Protein AF-A0A382AD44-F1 (afdb_monomer)

Nearest PDB structures (foldseek):
  6j2l-assembly1_B  TM=6.676E-01  e=7.198E-01  Shigella flexneri

Structure (mmCIF, N/CA/C/O backbone):
data_AF-A0A382AD44-F1
#
_entry.id   AF-A0A382AD44-F1
#
loop_
_atom_site.group_PDB
_atom_site.id
_atom_site.type_symbol
_atom_site.label_atom_id
_atom_site.label_alt_id
_atom_site.label_comp_id
_atom_site.label_asym_id
_atom_site.label_entity_id
_atom_site.label_seq_id
_atom_site.pdbx_PDB_ins_code
_atom_site.Cartn_x
_atom_site.Cartn_y
_atom_site.Cartn_z
_atom_site.occupancy
_atom_site.B_iso_or_equiv
_atom_site.auth_seq_id
_atom_site.auth_comp_id
_atom_site.auth_asym_id
_atom_site.auth_atom_id
_atom_site.pdbx_PDB_model_num
ATOM 1 N N . MET A 1 1 ? -22.864 -0.680 -9.511 1.00 52.50 1 MET A N 1
ATOM 2 C CA . MET A 1 1 ? -21.592 -0.328 -8.849 1.00 52.50 1 MET A CA 1
ATOM 3 C C . MET A 1 1 ? -21.219 -1.491 -7.949 1.00 52.50 1 MET A C 1
ATOM 5 O O . MET A 1 1 ? -22.139 -2.078 -7.384 1.00 52.50 1 MET A O 1
ATOM 9 N N . SER A 1 2 ? -19.952 -1.907 -7.928 1.00 65.62 2 SER A N 1
ATOM 10 C CA . SER A 1 2 ? -19.525 -3.092 -7.175 1.00 65.62 2 SER A CA 1
ATOM 11 C C . SER A 1 2 ? -19.451 -2.785 -5.681 1.00 65.62 2 SER A C 1
ATOM 13 O O . SER A 1 2 ? -19.015 -1.705 -5.295 1.00 65.62 2 SER A O 1
ATOM 15 N N . ALA A 1 3 ? -19.853 -3.742 -4.845 1.00 82.88 3 ALA A N 1
ATOM 16 C CA . ALA A 1 3 ? -19.522 -3.743 -3.417 1.00 82.88 3 ALA A CA 1
ATOM 17 C C . ALA A 1 3 ? -18.137 -4.366 -3.154 1.00 82.88 3 ALA A C 1
ATOM 19 O O . ALA A 1 3 ? -17.667 -4.387 -2.023 1.00 82.88 3 ALA A O 1
ATOM 20 N N . ASP A 1 4 ? -17.505 -4.890 -4.205 1.00 90.25 4 ASP A N 1
ATOM 21 C CA . ASP A 1 4 ? -16.222 -5.571 -4.170 1.00 90.25 4 ASP A CA 1
ATOM 22 C C . ASP A 1 4 ? -15.196 -4.745 -4.952 1.00 90.25 4 ASP A C 1
ATOM 24 O O . ASP A 1 4 ? -15.091 -4.833 -6.182 1.00 90.25 4 ASP A O 1
ATOM 28 N N . TRP A 1 5 ? -14.478 -3.901 -4.212 1.00 92.50 5 TRP A N 1
ATOM 29 C CA . TRP A 1 5 ? -13.445 -3.018 -4.748 1.00 92.50 5 TRP A CA 1
ATOM 30 C C . TRP A 1 5 ? -12.230 -3.800 -5.248 1.00 92.50 5 TRP A C 1
ATOM 32 O O . TRP A 1 5 ? -11.589 -3.380 -6.205 1.00 92.50 5 TRP A O 1
ATOM 42 N N . VAL A 1 6 ? -11.941 -4.967 -4.666 1.00 93.56 6 VAL A N 1
ATOM 43 C CA . VAL A 1 6 ? -10.839 -5.829 -5.115 1.00 93.56 6 VAL A CA 1
ATOM 44 C C . VAL A 1 6 ? -11.118 -6.327 -6.534 1.00 93.56 6 VAL A C 1
ATOM 46 O O . VAL A 1 6 ? -10.241 -6.252 -7.393 1.00 93.56 6 VAL A O 1
ATOM 49 N N . ASN A 1 7 ? -12.352 -6.752 -6.826 1.00 94.00 7 ASN A N 1
ATOM 50 C CA . ASN A 1 7 ? -12.740 -7.137 -8.187 1.00 94.00 7 ASN A CA 1
ATOM 51 C C . ASN A 1 7 ? -12.718 -5.970 -9.182 1.00 94.00 7 ASN A C 1
ATOM 53 O O . ASN A 1 7 ? -12.326 -6.152 -10.338 1.00 94.00 7 ASN A O 1
ATOM 57 N N . ASP A 1 8 ? -13.150 -4.779 -8.768 1.00 94.81 8 ASP A N 1
ATOM 58 C CA . ASP A 1 8 ? -13.113 -3.599 -9.639 1.00 94.81 8 ASP A CA 1
ATOM 59 C C . ASP A 1 8 ? -11.670 -3.218 -9.992 1.00 94.81 8 ASP A C 1
ATOM 61 O O . ASP A 1 8 ? -11.355 -2.981 -11.162 1.00 94.81 8 ASP A O 1
ATOM 65 N N . ILE A 1 9 ? -10.767 -3.282 -9.015 1.00 95.69 9 ILE A N 1
ATOM 66 C CA . ILE A 1 9 ? -9.333 -3.099 -9.227 1.00 95.69 9 ILE A CA 1
ATOM 67 C C . ILE A 1 9 ? -8.765 -4.176 -10.147 1.00 95.69 9 ILE A C 1
ATOM 69 O O . ILE A 1 9 ? -8.082 -3.844 -11.112 1.00 95.69 9 ILE A O 1
ATOM 73 N N . ASN A 1 10 ? -9.092 -5.449 -9.929 1.00 93.56 10 ASN A N 1
ATOM 74 C CA . ASN A 1 10 ? -8.652 -6.539 -10.800 1.00 93.56 10 ASN A CA 1
ATOM 75 C C . ASN A 1 10 ? -9.055 -6.287 -12.264 1.00 93.56 10 ASN A C 1
ATOM 77 O O . ASN A 1 10 ? -8.250 -6.443 -13.186 1.00 93.56 10 ASN A O 1
ATOM 81 N N . ARG A 1 11 ? -10.286 -5.808 -12.493 1.00 94.62 11 ARG A N 1
ATOM 82 C CA . ARG A 1 11 ? -10.767 -5.401 -13.823 1.00 94.62 11 ARG A CA 1
ATOM 83 C C . ARG A 1 11 ? -9.964 -4.241 -14.404 1.00 94.62 11 ARG A C 1
ATOM 85 O O . ARG A 1 11 ? -9.634 -4.289 -15.590 1.00 94.62 11 ARG A O 1
ATOM 92 N N . MET A 1 12 ? -9.636 -3.225 -13.606 1.00 94.38 12 MET A N 1
ATOM 93 C CA . MET A 1 12 ? -8.775 -2.120 -14.041 1.00 94.38 12 MET A CA 1
ATOM 94 C C . MET A 1 12 ? -7.376 -2.614 -14.414 1.00 94.38 12 MET A C 1
ATOM 96 O O . MET A 1 12 ? -6.888 -2.294 -15.496 1.00 94.38 12 MET A O 1
ATOM 100 N N . GLN A 1 13 ? -6.762 -3.448 -13.577 1.00 92.38 13 GLN A N 1
ATOM 101 C CA . GLN A 1 13 ? -5.423 -3.981 -13.816 1.00 92.38 13 GLN A CA 1
ATOM 102 C C . GLN A 1 13 ? -5.360 -4.834 -15.089 1.00 92.38 13 GLN A C 1
ATOM 104 O O . GLN A 1 13 ? -4.411 -4.718 -15.866 1.00 92.38 13 GLN A O 1
ATOM 109 N N . ASN A 1 14 ? -6.399 -5.636 -15.347 1.00 92.50 14 ASN A N 1
ATOM 110 C CA . ASN A 1 14 ? -6.531 -6.396 -16.590 1.00 92.50 14 ASN A CA 1
ATOM 111 C C . ASN A 1 14 ? -6.712 -5.467 -17.802 1.00 92.50 14 ASN A C 1
ATOM 113 O O . ASN A 1 14 ? -6.080 -5.672 -18.835 1.00 92.50 14 ASN A O 1
ATOM 117 N N . LYS A 1 15 ? -7.547 -4.426 -17.682 1.00 95.31 15 LYS A N 1
ATOM 118 C CA . LYS A 1 15 ? -7.793 -3.457 -18.761 1.00 95.31 15 LYS A CA 1
ATOM 119 C C . LYS A 1 15 ? -6.529 -2.687 -19.151 1.00 95.31 15 LYS A C 1
ATOM 121 O O . LYS A 1 15 ? -6.323 -2.440 -20.336 1.00 95.31 15 LYS A O 1
ATOM 126 N N . TYR A 1 16 ? -5.719 -2.290 -18.172 1.00 94.88 16 TYR A N 1
ATOM 127 C CA . TYR A 1 16 ? -4.528 -1.465 -18.389 1.00 94.88 16 TYR A CA 1
ATOM 128 C C . TYR A 1 16 ? -3.229 -2.275 -18.532 1.00 94.88 16 TYR A C 1
ATOM 130 O O . TYR A 1 16 ? -2.172 -1.689 -18.740 1.00 94.88 16 TYR A O 1
ATOM 138 N N . GLY A 1 17 ? -3.292 -3.610 -18.461 1.00 94.06 17 GLY A N 1
ATOM 139 C CA . GLY A 1 17 ? -2.154 -4.495 -18.733 1.00 94.06 17 GLY A CA 1
ATOM 140 C C . GLY A 1 17 ? -1.072 -4.514 -17.650 1.00 94.06 17 GLY A C 1
ATOM 141 O O . GLY A 1 17 ? 0.023 -5.013 -17.888 1.00 94.06 17 GLY A O 1
ATOM 142 N N . VAL A 1 18 ? -1.353 -4.004 -16.449 1.00 93.62 18 VAL A N 1
ATOM 143 C CA . VAL A 1 18 ? -0.357 -3.921 -15.367 1.00 93.62 18 VAL A CA 1
ATOM 144 C C . VAL A 1 18 ? 0.062 -5.308 -14.894 1.00 93.62 18 VAL A C 1
ATOM 146 O O . VAL A 1 18 ? 1.245 -5.549 -14.687 1.00 93.62 18 VAL A O 1
ATOM 149 N N . ARG A 1 19 ? -0.881 -6.248 -14.774 1.00 90.50 19 ARG A N 1
ATOM 150 C CA . ARG A 1 19 ? -0.563 -7.635 -14.388 1.00 90.50 19 ARG A CA 1
ATOM 151 C C . ARG A 1 19 ? 0.303 -8.331 -15.420 1.00 90.50 19 ARG A C 1
ATOM 153 O O . ARG A 1 19 ? 1.208 -9.070 -15.060 1.00 90.50 19 ARG A O 1
ATOM 160 N N . GLU A 1 20 ? 0.036 -8.059 -16.692 1.00 93.19 20 GLU A N 1
ATOM 161 C CA . GLU A 1 20 ? 0.844 -8.600 -17.776 1.00 93.19 20 GLU A CA 1
ATOM 162 C C . GLU A 1 20 ? 2.275 -8.068 -17.711 1.00 93.19 20 GLU A C 1
ATOM 164 O O . GLU A 1 20 ? 3.220 -8.839 -17.848 1.00 93.19 20 GLU A O 1
ATOM 169 N N . TRP A 1 21 ? 2.445 -6.776 -17.424 1.00 96.44 21 TRP A N 1
ATOM 170 C CA . TRP A 1 21 ? 3.767 -6.198 -17.199 1.00 96.44 21 TRP A CA 1
ATOM 171 C C . TRP A 1 21 ? 4.465 -6.817 -15.980 1.00 96.44 21 TRP A C 1
ATOM 173 O O . TRP A 1 21 ? 5.611 -7.243 -16.091 1.00 96.44 21 TRP A O 1
ATOM 183 N N . VAL A 1 22 ? 3.764 -6.942 -14.845 1.00 95.94 22 VAL A N 1
ATOM 184 C CA . VAL A 1 22 ? 4.308 -7.534 -13.610 1.00 95.94 22 VAL A CA 1
ATOM 185 C C . VAL A 1 22 ? 4.768 -8.981 -13.822 1.00 95.94 22 VAL A C 1
ATOM 187 O O . VAL A 1 22 ? 5.825 -9.353 -13.325 1.00 95.94 22 VAL A O 1
ATOM 190 N N . ASN A 1 23 ? 4.040 -9.779 -14.610 1.00 93.38 23 ASN A N 1
ATOM 191 C CA . ASN A 1 23 ? 4.414 -11.166 -14.921 1.00 93.38 23 ASN A CA 1
ATOM 192 C C . ASN A 1 23 ? 5.752 -11.300 -15.671 1.00 93.38 23 ASN A C 1
ATOM 194 O O . ASN A 1 23 ? 6.341 -12.379 -15.670 1.00 93.38 23 ASN A O 1
ATOM 198 N N . HIS A 1 24 ? 6.211 -10.233 -16.328 1.00 94.69 24 HIS A N 1
ATOM 199 C CA . HIS A 1 24 ? 7.454 -10.203 -17.101 1.00 94.69 24 HIS A CA 1
ATOM 200 C C . HIS A 1 24 ? 8.536 -9.326 -16.459 1.00 94.69 24 HIS A C 1
ATOM 202 O O . HIS A 1 24 ? 9.614 -9.178 -17.033 1.00 94.69 24 HIS A O 1
ATOM 208 N N . ALA A 1 25 ? 8.247 -8.722 -15.305 1.00 94.31 25 ALA A N 1
ATOM 209 C CA . ALA A 1 25 ? 9.152 -7.799 -14.648 1.00 94.31 25 ALA A CA 1
ATOM 210 C C . ALA A 1 25 ? 10.299 -8.546 -13.954 1.00 94.31 25 ALA A C 1
ATOM 212 O O . ALA A 1 25 ? 10.096 -9.582 -13.316 1.00 94.31 25 ALA A O 1
ATOM 213 N N . THR A 1 26 ? 11.506 -7.995 -14.055 1.00 94.25 26 THR A N 1
ATOM 214 C CA . THR A 1 26 ? 12.670 -8.485 -13.305 1.00 94.25 26 THR A CA 1
ATOM 215 C C . THR A 1 26 ? 12.553 -8.130 -11.811 1.00 94.25 26 THR A C 1
ATOM 217 O O . THR A 1 26 ? 11.787 -7.221 -11.461 1.00 94.25 26 THR A O 1
ATOM 220 N N . PRO A 1 27 ? 13.311 -8.780 -10.906 1.00 93.44 27 PRO A N 1
ATOM 221 C CA . PRO A 1 27 ? 13.387 -8.385 -9.496 1.00 93.44 27 PRO A CA 1
ATOM 222 C C . PRO A 1 27 ? 13.608 -6.878 -9.284 1.00 93.44 27 PRO A C 1
ATOM 224 O O . PRO A 1 27 ? 12.860 -6.236 -8.538 1.00 93.44 27 PRO A O 1
ATOM 227 N N . PHE A 1 28 ? 14.553 -6.277 -10.014 1.00 90.94 28 PHE A N 1
ATOM 228 C CA . PHE A 1 28 ? 14.821 -4.841 -9.967 1.00 90.94 28 PHE A CA 1
ATOM 229 C C . PHE A 1 28 ? 13.601 -4.016 -10.393 1.00 90.94 28 PHE A C 1
ATOM 231 O O . PHE A 1 28 ? 13.220 -3.055 -9.717 1.00 90.94 28 PHE A O 1
ATOM 238 N N . GLN A 1 29 ? 12.940 -4.399 -11.487 1.00 94.12 29 GLN A N 1
ATOM 239 C CA . GLN A 1 29 ? 11.743 -3.707 -11.965 1.00 94.12 29 GLN A CA 1
ATOM 240 C C . GLN A 1 29 ? 10.580 -3.811 -10.971 1.00 94.12 29 GLN A C 1
ATOM 242 O O . GLN A 1 29 ? 9.878 -2.821 -10.762 1.00 94.12 29 GLN A O 1
ATOM 247 N N . LEU A 1 30 ? 10.397 -4.957 -10.309 1.00 96.19 30 LEU A N 1
ATOM 248 C CA . LEU A 1 30 ? 9.387 -5.134 -9.260 1.00 96.19 30 LEU A CA 1
ATOM 249 C C . LEU A 1 30 ? 9.674 -4.253 -8.035 1.00 96.19 30 LEU A C 1
ATOM 251 O O . LEU A 1 30 ? 8.760 -3.630 -7.492 1.00 96.19 30 LEU A O 1
ATOM 255 N N . LYS A 1 31 ? 10.942 -4.124 -7.629 1.00 95.31 31 LYS A N 1
ATOM 256 C CA . LYS A 1 31 ? 11.363 -3.199 -6.563 1.00 95.31 31 LYS A CA 1
ATOM 257 C C . LYS A 1 31 ? 11.048 -1.754 -6.930 1.00 95.31 31 LYS A C 1
ATOM 259 O O . LYS A 1 31 ? 10.423 -1.035 -6.149 1.00 95.31 31 LYS A O 1
ATOM 264 N N . LYS A 1 32 ? 11.408 -1.341 -8.150 1.00 95.06 32 LYS A N 1
ATOM 265 C CA . LYS A 1 32 ? 11.099 -0.003 -8.678 1.00 95.06 32 LYS A CA 1
ATOM 266 C C . LYS A 1 32 ? 9.598 0.235 -8.791 1.00 95.06 32 LYS A C 1
ATOM 268 O O . LYS A 1 32 ? 9.139 1.336 -8.496 1.00 95.06 32 LYS A O 1
ATOM 273 N N . TYR A 1 33 ? 8.830 -0.789 -9.150 1.00 96.56 33 TYR A N 1
ATOM 274 C CA . TYR A 1 33 ? 7.375 -0.738 -9.150 1.00 96.56 33 TYR A CA 1
ATOM 275 C C . TYR A 1 33 ? 6.831 -0.471 -7.742 1.00 96.56 33 TYR A C 1
ATOM 277 O O . TYR A 1 33 ? 6.082 0.485 -7.570 1.00 96.56 33 TYR A O 1
ATOM 285 N N . LEU A 1 34 ? 7.254 -1.217 -6.715 1.00 98.06 34 LEU A N 1
ATOM 286 C CA . LEU A 1 34 ? 6.829 -0.972 -5.328 1.00 98.06 34 LEU A CA 1
ATOM 287 C C . LEU A 1 34 ? 7.197 0.442 -4.844 1.00 98.06 34 LEU A C 1
ATOM 289 O O . LEU A 1 34 ? 6.352 1.134 -4.275 1.00 98.06 34 LEU A O 1
ATOM 293 N N . GLU A 1 35 ? 8.420 0.907 -5.121 1.00 97.06 35 GLU A N 1
ATOM 294 C CA . GLU A 1 35 ? 8.847 2.286 -4.827 1.00 97.06 35 GLU A CA 1
ATOM 295 C C . GLU A 1 35 ? 7.946 3.321 -5.517 1.00 97.06 35 GLU A C 1
ATOM 297 O O . GLU A 1 35 ? 7.584 4.337 -4.925 1.00 97.06 35 GLU A O 1
ATOM 302 N N . PHE A 1 36 ? 7.571 3.067 -6.770 1.00 96.56 36 PHE A N 1
ATOM 303 C CA . PHE A 1 36 ? 6.691 3.932 -7.546 1.00 96.56 36 PHE A CA 1
ATOM 304 C C . PHE A 1 36 ? 5.264 3.958 -6.985 1.00 96.56 36 PHE A C 1
ATOM 306 O O . PHE A 1 36 ? 4.688 5.032 -6.835 1.00 96.56 36 PHE A O 1
ATOM 313 N N . ARG A 1 37 ? 4.713 2.808 -6.579 1.00 97.88 37 ARG A N 1
ATOM 314 C CA . ARG A 1 37 ? 3.392 2.731 -5.932 1.00 97.88 37 ARG A CA 1
ATOM 315 C C . ARG A 1 37 ? 3.354 3.475 -4.597 1.00 97.88 37 ARG A C 1
ATOM 317 O O . ARG A 1 37 ? 2.376 4.160 -4.319 1.00 97.88 37 ARG A O 1
ATOM 324 N N . LEU A 1 38 ? 4.427 3.407 -3.805 1.00 97.88 38 LEU A N 1
ATOM 325 C CA . LEU A 1 38 ? 4.537 4.178 -2.560 1.00 97.88 38 LEU A CA 1
ATOM 326 C C . LEU A 1 38 ? 4.593 5.692 -2.804 1.00 97.88 38 LEU A C 1
ATOM 328 O O . LEU A 1 38 ? 4.077 6.451 -1.986 1.00 97.88 38 LEU A O 1
ATOM 332 N N . LYS A 1 39 ? 5.189 6.143 -3.917 1.00 97.94 39 LYS A N 1
ATOM 333 C CA . LYS A 1 39 ? 5.178 7.566 -4.291 1.00 97.94 39 LYS A CA 1
ATOM 334 C C . LYS A 1 39 ? 3.769 8.059 -4.600 1.00 97.94 39 LYS A C 1
ATOM 336 O O . LYS A 1 39 ? 3.421 9.111 -4.087 1.00 97.94 39 LYS A O 1
ATOM 341 N N . PHE A 1 40 ? 2.966 7.283 -5.329 1.00 95.75 40 PHE A N 1
ATOM 342 C CA . PHE A 1 40 ? 1.560 7.629 -5.556 1.00 95.75 40 PHE A CA 1
ATOM 343 C C . PHE A 1 40 ? 0.771 7.703 -4.251 1.00 95.75 40 PHE A C 1
ATOM 345 O O . PHE A 1 40 ? 0.120 8.699 -4.001 1.00 95.75 40 PHE A O 1
ATOM 352 N N . ILE A 1 41 ? 0.904 6.721 -3.349 1.00 98.31 41 ILE A N 1
ATOM 353 C CA . ILE A 1 41 ? 0.230 6.794 -2.035 1.00 98.31 41 ILE A CA 1
ATOM 354 C C . ILE A 1 41 ? 0.611 8.080 -1.285 1.00 98.31 41 ILE A C 1
ATOM 356 O O . ILE A 1 41 ? -0.223 8.679 -0.611 1.00 98.31 41 ILE A O 1
ATOM 360 N N . LYS A 1 42 ? 1.880 8.496 -1.375 1.00 98.31 42 LYS A N 1
ATOM 361 C CA . LYS A 1 42 ? 2.345 9.738 -0.756 1.00 98.31 42 LYS A CA 1
ATOM 362 C C . LYS A 1 42 ? 1.741 10.981 -1.424 1.00 98.31 42 LYS A C 1
ATOM 364 O O . LYS A 1 42 ? 1.432 11.921 -0.703 1.00 98.31 42 LYS A O 1
ATOM 369 N N . GLU A 1 43 ? 1.623 10.986 -2.747 1.00 97.38 43 GLU A N 1
ATOM 370 C CA . GLU A 1 43 ? 0.978 12.049 -3.527 1.00 97.38 43 GLU A CA 1
ATOM 371 C C . GLU A 1 43 ? -0.479 12.227 -3.083 1.00 97.38 43 GLU A C 1
ATOM 373 O O . GLU A 1 43 ? -0.795 13.274 -2.525 1.00 97.38 43 GLU A O 1
ATOM 378 N N . GLU A 1 44 ? -1.285 11.159 -3.121 1.00 98.25 44 GLU A N 1
ATOM 379 C CA . GLU A 1 44 ? -2.693 11.193 -2.685 1.00 98.25 44 GLU A CA 1
ATOM 380 C C . GLU A 1 44 ? -2.846 11.627 -1.217 1.00 98.25 44 GLU A C 1
ATOM 382 O O . GLU A 1 44 ? -3.753 12.369 -0.839 1.00 98.25 44 GLU A O 1
ATOM 387 N N . TYR A 1 45 ? -1.928 11.188 -0.348 1.00 98.50 45 TYR A N 1
ATOM 388 C CA . TYR A 1 45 ? -1.900 11.618 1.050 1.00 98.50 45 TYR A CA 1
ATOM 389 C C . TYR A 1 45 ? -1.604 13.115 1.202 1.00 98.50 45 TYR A C 1
ATOM 391 O O . TYR A 1 45 ? -2.210 13.777 2.050 1.00 98.50 45 TYR A O 1
ATOM 399 N N . ASP A 1 46 ? -0.639 13.644 0.447 1.00 98.38 46 ASP A N 1
ATOM 400 C CA . ASP A 1 46 ? -0.277 15.057 0.514 1.00 98.38 46 ASP A CA 1
ATOM 401 C C . ASP A 1 46 ? -1.421 15.937 -0.012 1.00 98.38 46 ASP A C 1
ATOM 403 O O . ASP A 1 46 ? -1.741 16.928 0.646 1.00 98.38 46 ASP A O 1
ATOM 407 N N . GLU A 1 47 ? -2.089 15.529 -1.095 1.00 96.25 47 GLU A N 1
ATOM 408 C CA . GLU A 1 47 ? -3.281 16.196 -1.638 1.00 96.25 47 GLU A CA 1
ATOM 409 C C . GLU A 1 47 ? -4.452 16.150 -0.647 1.00 96.25 47 GLU A C 1
ATOM 411 O O . GLU A 1 47 ? -5.004 17.191 -0.290 1.00 96.25 47 GLU A O 1
ATOM 416 N N . THR A 1 48 ? -4.746 14.981 -0.062 1.00 98.38 48 THR A N 1
ATOM 417 C CA . THR A 1 48 ? -5.780 14.843 0.985 1.00 98.38 48 THR A CA 1
ATOM 418 C C . THR A 1 48 ? -5.483 15.746 2.187 1.00 98.38 48 THR A C 1
ATOM 420 O O . THR A 1 48 ? -6.379 16.354 2.780 1.00 98.38 48 THR A O 1
ATOM 423 N N . ARG A 1 49 ? -4.208 15.856 2.587 1.00 98.44 49 ARG A N 1
ATOM 424 C CA . ARG A 1 49 ? -3.797 16.741 3.685 1.00 98.44 49 ARG A CA 1
ATOM 425 C C . ARG A 1 49 ? -4.038 18.207 3.332 1.00 98.44 49 ARG A C 1
ATOM 427 O O . ARG A 1 49 ? -4.461 18.968 4.203 1.00 98.44 49 ARG A O 1
ATOM 434 N N . GLU A 1 50 ? -3.741 18.614 2.104 1.00 98.38 50 GLU A N 1
ATOM 435 C CA . GLU A 1 50 ? -4.024 19.966 1.622 1.00 98.38 50 GLU A CA 1
ATOM 436 C C . GLU A 1 50 ?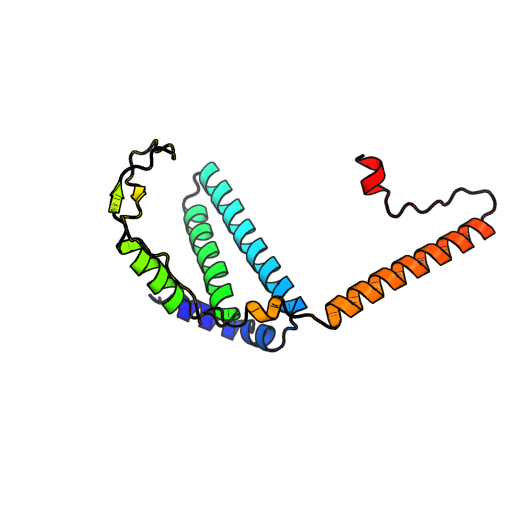 -5.532 20.235 1.581 1.00 98.38 50 GLU A C 1
ATOM 438 O O . GLU A 1 50 ? -5.970 21.269 2.086 1.00 98.38 50 GLU A O 1
ATOM 443 N N . ALA A 1 51 ? -6.335 19.272 1.128 1.00 98.38 51 ALA A N 1
ATOM 444 C CA . ALA A 1 51 ? -7.791 19.361 1.120 1.00 98.38 51 ALA A CA 1
ATOM 445 C C . ALA A 1 51 ? -8.381 19.582 2.527 1.00 98.38 51 ALA A C 1
ATOM 447 O O . ALA A 1 51 ? -9.285 20.398 2.694 1.00 98.38 51 ALA A O 1
ATOM 448 N N . ILE A 1 52 ? -7.816 18.958 3.571 1.00 98.12 52 ILE A N 1
ATOM 449 C CA . ILE A 1 52 ? -8.204 19.226 4.972 1.00 98.12 52 ILE A CA 1
ATOM 450 C C . ILE A 1 52 ? -7.953 20.688 5.361 1.00 98.12 52 ILE A C 1
ATOM 452 O O . ILE A 1 52 ? -8.787 21.290 6.035 1.00 98.12 52 ILE A O 1
ATOM 456 N N . ILE A 1 53 ? -6.815 21.265 4.962 1.00 98.19 53 ILE A N 1
ATOM 457 C CA . ILE A 1 53 ? -6.477 22.670 5.256 1.00 98.19 53 ILE A CA 1
ATOM 458 C C . ILE A 1 53 ? -7.423 23.617 4.513 1.00 98.19 53 ILE A C 1
ATOM 460 O O . ILE A 1 53 ? -7.796 24.660 5.047 1.00 98.19 53 ILE A O 1
ATOM 464 N N . MET A 1 54 ? -7.799 23.246 3.291 1.00 98.06 54 MET A N 1
ATOM 465 C CA . MET A 1 54 ? -8.707 24.009 2.439 1.00 98.06 54 MET A CA 1
ATOM 466 C C . MET A 1 54 ? -10.189 23.772 2.761 1.00 98.06 54 MET A C 1
ATOM 468 O O . MET A 1 54 ? -11.039 24.440 2.175 1.00 98.06 54 MET A O 1
ATOM 472 N N . GLU A 1 55 ? -10.493 22.862 3.693 1.00 98.19 55 GLU A N 1
ATOM 473 C CA . GLU A 1 55 ? -11.849 22.415 4.036 1.00 98.19 55 GLU A CA 1
ATOM 474 C C . GLU A 1 55 ? -12.635 21.883 2.816 1.00 98.19 55 GLU A C 1
ATOM 476 O O . GLU A 1 55 ? -13.864 21.975 2.755 1.00 98.19 55 GLU A O 1
ATOM 481 N N . ASP A 1 56 ? -11.927 21.299 1.843 1.00 98.38 56 ASP A N 1
ATOM 482 C CA . ASP A 1 56 ? -12.505 20.786 0.603 1.00 98.38 56 ASP A CA 1
ATOM 483 C C . ASP A 1 56 ? -12.990 19.344 0.780 1.00 98.38 56 ASP A C 1
ATOM 485 O O . ASP A 1 56 ? -12.220 18.387 0.788 1.00 98.38 56 ASP A O 1
ATOM 489 N N . SER A 1 57 ? -14.299 19.185 0.961 1.00 98.50 57 SER A N 1
ATOM 490 C CA . SER A 1 57 ? -14.895 17.872 1.220 1.00 98.50 57 SER A CA 1
ATOM 491 C C . SER A 1 57 ? -14.864 16.931 0.014 1.00 98.50 57 SER A C 1
ATOM 493 O O . SER A 1 57 ? -14.889 15.722 0.231 1.00 98.50 57 SER A O 1
ATOM 495 N N . GLU A 1 58 ? -14.838 17.454 -1.216 1.00 98.12 58 GLU A N 1
ATOM 496 C CA . GLU A 1 58 ? -14.782 16.621 -2.425 1.00 98.12 58 GLU A CA 1
ATOM 497 C C . GLU A 1 58 ? -13.409 15.948 -2.504 1.00 98.12 58 GLU A C 1
ATOM 499 O O . GLU A 1 58 ? -13.316 14.723 -2.483 1.00 98.12 58 GLU A O 1
ATOM 504 N N . GLU A 1 59 ? -12.351 16.754 -2.437 1.00 98.25 59 GLU A N 1
ATOM 505 C CA . GLU A 1 59 ? -10.960 16.298 -2.534 1.00 98.25 59 GLU A CA 1
ATOM 506 C C . GLU A 1 59 ? -10.539 15.437 -1.327 1.00 98.25 59 GLU A C 1
ATOM 508 O O . GLU A 1 59 ? -9.727 14.523 -1.450 1.00 98.25 59 GLU A O 1
ATOM 513 N N . ILE A 1 60 ? -11.131 15.656 -0.141 1.00 98.62 60 ILE A N 1
ATOM 514 C CA . ILE A 1 60 ? -10.928 14.753 1.006 1.00 98.62 60 ILE A CA 1
ATOM 515 C C . ILE A 1 60 ? -11.475 13.353 0.706 1.00 98.62 60 ILE A C 1
ATOM 517 O O . ILE A 1 60 ? -10.838 12.358 1.056 1.00 98.62 60 ILE A O 1
ATOM 521 N N . VAL A 1 61 ? -12.677 13.249 0.130 1.00 98.44 61 VAL A N 1
ATOM 522 C CA . VAL A 1 61 ? -13.275 11.943 -0.184 1.00 98.44 61 VAL A CA 1
ATOM 523 C C . VAL A 1 61 ? -12.511 11.269 -1.320 1.00 98.44 61 VAL A C 1
ATOM 525 O O . VAL A 1 61 ? -12.241 10.071 -1.213 1.00 98.44 61 VAL A O 1
ATOM 528 N N . ASP A 1 62 ? -12.150 12.030 -2.353 1.00 97.94 62 ASP A N 1
ATOM 529 C CA . ASP A 1 62 ? -11.407 11.542 -3.516 1.00 97.94 62 ASP A CA 1
ATOM 530 C C . ASP A 1 62 ? -10.051 10.964 -3.098 1.00 97.94 62 ASP A C 1
ATOM 532 O O . ASP A 1 62 ? -9.833 9.758 -3.225 1.00 97.94 62 ASP A O 1
ATOM 536 N N . GLY A 1 63 ? -9.220 11.752 -2.410 1.00 98.12 63 GLY A N 1
ATOM 537 C CA . GLY A 1 63 ? -7.898 11.305 -1.973 1.00 98.12 63 GLY A CA 1
ATOM 538 C C . GLY A 1 63 ? -7.930 10.107 -1.006 1.00 98.12 63 GLY A C 1
ATOM 539 O O . GLY A 1 63 ? -7.086 9.208 -1.080 1.00 98.12 63 GLY A O 1
ATOM 540 N N . LEU A 1 64 ? -8.944 9.998 -0.132 1.00 98.38 64 LEU A N 1
ATOM 541 C CA . LEU A 1 64 ? -9.122 8.810 0.721 1.00 98.38 64 LEU A CA 1
ATOM 542 C C . LEU A 1 64 ? -9.439 7.542 -0.088 1.00 98.38 64 LEU A C 1
ATOM 544 O O . LEU A 1 64 ? -8.977 6.448 0.267 1.00 98.38 64 LEU A O 1
ATOM 548 N N . ILE A 1 65 ? -10.237 7.666 -1.150 1.00 97.50 65 ILE A N 1
ATOM 549 C CA . ILE A 1 65 ? -10.548 6.556 -2.053 1.00 97.50 65 ILE A CA 1
ATOM 550 C C . ILE A 1 65 ? -9.351 6.240 -2.951 1.00 97.50 65 ILE A C 1
ATOM 552 O O . ILE A 1 65 ? -9.040 5.059 -3.117 1.00 97.50 65 ILE A O 1
ATOM 556 N N . ASP A 1 66 ? -8.623 7.234 -3.445 1.00 97.88 66 ASP A N 1
ATOM 557 C CA . ASP A 1 66 ? -7.472 7.022 -4.320 1.00 97.88 66 ASP A CA 1
ATOM 558 C C . ASP A 1 66 ? -6.307 6.335 -3.607 1.00 97.88 66 ASP A C 1
ATOM 560 O O . ASP A 1 66 ? -5.724 5.384 -4.142 1.00 97.88 66 ASP A O 1
ATOM 564 N N . ILE A 1 67 ? -6.068 6.645 -2.327 1.00 98.44 67 ILE A N 1
ATOM 565 C CA . ILE A 1 67 ? -5.159 5.849 -1.486 1.00 98.44 67 ILE A CA 1
ATOM 566 C C . ILE A 1 67 ? -5.579 4.370 -1.479 1.00 98.44 67 ILE A C 1
ATOM 568 O O . ILE A 1 67 ? -4.733 3.476 -1.615 1.00 98.44 67 ILE A O 1
ATOM 572 N N . CYS A 1 68 ? -6.880 4.086 -1.344 1.00 97.19 68 CYS A N 1
ATOM 573 C CA . CYS A 1 68 ? -7.400 2.719 -1.361 1.00 97.19 68 CYS A CA 1
ATOM 574 C C . CYS A 1 68 ? -7.217 2.063 -2.741 1.00 97.19 68 CYS A C 1
ATOM 576 O O . CYS A 1 68 ? -6.773 0.914 -2.812 1.00 97.19 68 CYS A O 1
ATOM 578 N N . VAL A 1 69 ? -7.493 2.784 -3.833 1.00 96.81 69 VAL A N 1
ATOM 579 C CA . VAL A 1 69 ? -7.289 2.324 -5.218 1.00 96.81 69 VAL A CA 1
ATOM 580 C C . VAL A 1 69 ? -5.826 1.954 -5.453 1.00 96.81 69 VAL A C 1
ATOM 582 O O . VAL A 1 69 ? -5.527 0.873 -5.975 1.00 96.81 69 VAL A O 1
ATOM 585 N N . VAL A 1 70 ? -4.890 2.806 -5.026 1.00 97.38 70 VAL A N 1
ATOM 586 C CA . VAL A 1 70 ? -3.459 2.567 -5.217 1.00 97.38 70 VAL A CA 1
ATOM 587 C C . VAL A 1 70 ? -2.981 1.387 -4.369 1.00 97.38 70 VAL A C 1
ATOM 589 O O . VAL A 1 70 ? -2.278 0.507 -4.889 1.00 97.38 70 VAL A O 1
ATOM 592 N N . ALA A 1 71 ? -3.382 1.322 -3.097 1.00 97.94 71 ALA A N 1
ATOM 593 C CA . ALA A 1 71 ? -2.992 0.257 -2.178 1.00 97.94 71 ALA A CA 1
ATOM 594 C C . ALA A 1 71 ? -3.539 -1.115 -2.611 1.00 97.94 71 ALA A C 1
ATOM 596 O O . ALA A 1 71 ? -2.758 -2.049 -2.804 1.00 97.94 71 ALA A O 1
ATOM 597 N N . ILE A 1 72 ? -4.851 -1.232 -2.850 1.00 97.31 72 ILE A N 1
ATOM 598 C CA . ILE A 1 72 ? -5.489 -2.482 -3.299 1.00 97.31 72 ILE A CA 1
ATOM 599 C C . ILE A 1 72 ? -4.957 -2.881 -4.679 1.00 97.31 72 ILE A C 1
ATOM 601 O O . ILE A 1 72 ? -4.653 -4.051 -4.907 1.00 97.31 72 ILE A O 1
ATOM 605 N N . GLY A 1 73 ? -4.754 -1.908 -5.575 1.00 97.06 73 GLY A N 1
ATOM 606 C CA . GLY A 1 73 ? -4.113 -2.124 -6.872 1.00 97.06 73 GLY A CA 1
ATOM 607 C C . GLY A 1 73 ? -2.737 -2.758 -6.759 1.00 97.06 73 GLY A C 1
ATOM 608 O O . GLY A 1 73 ? -2.415 -3.654 -7.536 1.00 97.06 73 GLY A O 1
ATOM 609 N N . THR A 1 74 ? -1.947 -2.338 -5.774 1.00 97.62 74 THR A N 1
ATOM 610 C CA . THR A 1 74 ? -0.612 -2.896 -5.537 1.00 97.62 74 THR A CA 1
ATOM 611 C C . THR A 1 74 ? -0.695 -4.333 -5.021 1.00 97.62 74 THR A C 1
ATOM 613 O O . THR A 1 74 ? 0.063 -5.180 -5.485 1.00 97.62 74 THR A O 1
ATOM 616 N N . LEU A 1 75 ? -1.644 -4.639 -4.128 1.00 97.75 75 LEU A N 1
ATOM 617 C CA . LEU A 1 75 ? -1.880 -6.009 -3.659 1.00 97.75 75 LEU A CA 1
ATOM 618 C C . LEU A 1 75 ? -2.280 -6.942 -4.815 1.00 97.75 75 LEU A C 1
ATOM 620 O O . LEU A 1 75 ? -1.658 -7.989 -4.986 1.00 97.75 75 LEU A O 1
ATOM 624 N N . ASP A 1 76 ? -3.260 -6.545 -5.637 1.00 96.50 76 ASP A N 1
ATOM 625 C CA . ASP A 1 76 ? -3.730 -7.346 -6.780 1.00 96.50 76 ASP A CA 1
ATOM 626 C C . ASP A 1 76 ? -2.620 -7.566 -7.819 1.00 96.50 76 ASP A C 1
ATOM 628 O O . ASP A 1 76 ? -2.385 -8.699 -8.246 1.00 96.50 76 ASP A O 1
ATOM 632 N N . ALA A 1 77 ? -1.885 -6.504 -8.174 1.00 96.38 77 ALA A N 1
ATOM 633 C CA . ALA A 1 77 ? -0.791 -6.583 -9.138 1.00 96.38 77 ALA A CA 1
ATOM 634 C C . ALA A 1 77 ? 0.314 -7.541 -8.675 1.00 96.38 77 ALA A C 1
ATOM 636 O O . ALA A 1 77 ? 0.807 -8.329 -9.476 1.00 96.38 77 ALA A O 1
ATOM 637 N N . MET A 1 78 ? 0.649 -7.526 -7.382 1.00 96.94 78 MET A N 1
ATOM 638 C CA . MET A 1 78 ? 1.675 -8.394 -6.797 1.00 96.94 78 MET A CA 1
ATOM 639 C C . MET A 1 78 ? 1.159 -9.797 -6.439 1.00 96.94 78 MET A C 1
ATOM 641 O O . MET A 1 78 ? 1.887 -10.576 -5.825 1.00 96.94 78 MET A O 1
ATOM 645 N N . GLY A 1 79 ? -0.082 -10.145 -6.794 1.00 95.81 79 GLY A N 1
ATOM 646 C CA . GLY A 1 79 ? -0.648 -11.474 -6.552 1.00 95.81 79 GLY A CA 1
ATOM 647 C C . GLY A 1 79 ? -0.979 -11.765 -5.085 1.00 95.81 79 GLY A C 1
ATOM 648 O O . GLY A 1 79 ? -1.071 -12.930 -4.697 1.00 95.81 79 GLY A O 1
ATOM 649 N N . VAL A 1 80 ? -1.149 -10.732 -4.258 1.00 97.81 80 VAL A N 1
ATOM 650 C CA . VAL A 1 80 ? -1.646 -10.868 -2.885 1.00 97.81 80 VAL A CA 1
ATOM 651 C C . VAL A 1 80 ? -3.165 -11.011 -2.914 1.00 97.81 80 VAL A C 1
ATOM 653 O O . VAL A 1 80 ? -3.864 -10.237 -3.568 1.00 97.81 80 VAL A O 1
ATOM 656 N N . ASN A 1 81 ? -3.712 -11.963 -2.155 1.00 97.31 81 ASN 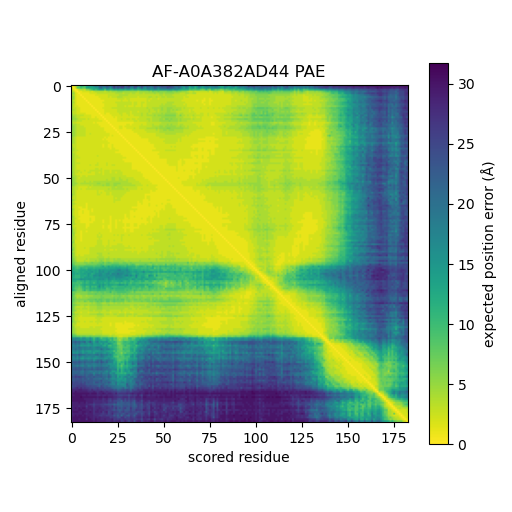A N 1
ATOM 657 C CA . ASN A 1 81 ? -5.154 -12.032 -1.948 1.00 97.31 81 ASN A CA 1
ATOM 658 C C . ASN A 1 81 ? -5.578 -10.928 -0.966 1.00 97.31 81 ASN A C 1
ATOM 660 O O . ASN A 1 81 ? -5.460 -11.088 0.254 1.00 97.31 81 ASN A O 1
ATOM 664 N N . ALA A 1 82 ? -6.061 -9.810 -1.511 1.00 96.44 82 ALA A N 1
ATOM 665 C CA . ALA A 1 82 ? -6.481 -8.647 -0.736 1.00 96.44 82 ALA A CA 1
ATOM 666 C C . ALA A 1 82 ? -7.693 -8.932 0.167 1.00 96.44 82 ALA A C 1
ATOM 668 O O . ALA A 1 82 ? -7.743 -8.393 1.267 1.00 96.44 82 ALA A O 1
ATOM 669 N N . HIS A 1 83 ? -8.615 -9.818 -0.235 1.00 96.00 83 HIS A N 1
ATOM 670 C CA . HIS A 1 83 ? -9.725 -10.238 0.630 1.00 96.00 83 HIS A CA 1
ATOM 671 C C . HIS A 1 83 ? -9.212 -10.949 1.878 1.00 96.00 83 HIS A C 1
ATOM 673 O O . HIS A 1 83 ? -9.533 -10.547 2.987 1.00 96.00 83 HIS A O 1
ATOM 679 N N . LYS A 1 84 ? -8.324 -11.938 1.703 1.00 97.06 84 LYS A N 1
ATOM 680 C CA . LYS A 1 84 ? -7.714 -12.644 2.836 1.00 97.06 84 LYS A CA 1
ATOM 681 C C . LYS A 1 84 ? -6.947 -11.678 3.743 1.00 97.06 84 LYS A C 1
ATOM 683 O O . LYS A 1 84 ? -7.057 -11.764 4.957 1.00 97.06 84 LYS A O 1
ATOM 688 N N . ALA A 1 85 ? -6.168 -10.759 3.169 1.00 97.31 85 ALA A N 1
ATOM 689 C CA . ALA A 1 85 ? -5.434 -9.771 3.958 1.00 97.31 85 ALA A CA 1
ATOM 690 C C . ALA A 1 85 ? -6.378 -8.847 4.750 1.00 97.31 85 ALA A C 1
ATOM 692 O O . ALA A 1 85 ? -6.113 -8.564 5.917 1.00 97.31 85 ALA A O 1
ATOM 693 N N . TRP A 1 86 ? -7.478 -8.411 4.130 1.00 96.12 86 TRP A N 1
ATOM 694 C CA . TRP A 1 86 ? -8.505 -7.597 4.774 1.00 96.12 86 TRP A CA 1
ATOM 695 C C . TRP A 1 86 ? -9.169 -8.335 5.936 1.00 96.12 86 TRP A C 1
ATOM 697 O O . TRP A 1 86 ? -9.234 -7.783 7.033 1.00 96.12 86 TRP A O 1
ATOM 707 N N . ASP A 1 87 ? -9.606 -9.576 5.715 1.00 96.75 87 ASP A N 1
ATOM 708 C CA . ASP A 1 87 ? -10.294 -10.387 6.721 1.00 96.75 87 ASP A CA 1
ATOM 709 C C . ASP 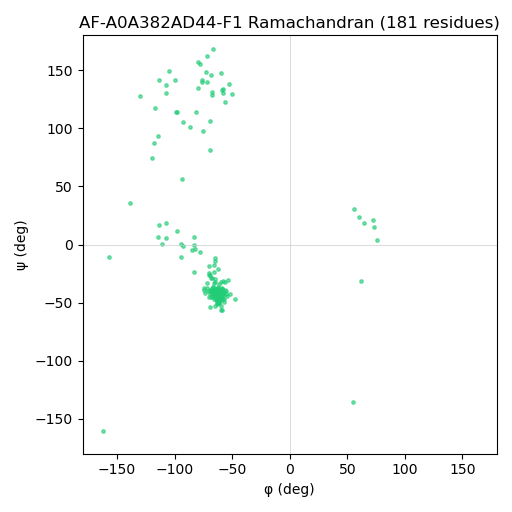A 1 87 ? -9.403 -10.626 7.947 1.00 96.75 87 ASP A C 1
ATOM 711 O O . ASP A 1 87 ? -9.835 -10.368 9.066 1.00 96.75 87 ASP A O 1
ATOM 715 N N . GLU A 1 88 ? -8.128 -10.981 7.753 1.00 97.56 88 GLU A N 1
ATOM 716 C CA . GLU A 1 88 ? -7.160 -11.163 8.849 1.00 97.56 88 GLU A CA 1
ATOM 717 C C . GLU A 1 88 ? -7.022 -9.894 9.709 1.00 97.56 88 GLU A C 1
ATOM 719 O O . GLU A 1 88 ? -7.079 -9.945 10.941 1.00 97.56 88 GLU A O 1
ATOM 724 N N . ILE A 1 89 ? -6.874 -8.722 9.073 1.00 96.56 89 ILE A N 1
ATOM 725 C CA . ILE A 1 89 ? -6.807 -7.438 9.787 1.00 96.56 89 ILE A CA 1
ATOM 726 C C . ILE A 1 89 ? -8.127 -7.140 10.503 1.00 96.56 89 ILE A C 1
ATOM 728 O O . ILE A 1 89 ? -8.113 -6.686 11.652 1.00 96.56 89 ILE A O 1
ATOM 732 N N . PHE A 1 90 ? -9.255 -7.335 9.822 1.00 96.44 90 PHE A N 1
ATOM 733 C CA . PHE A 1 90 ? -10.577 -7.027 10.346 1.00 96.44 90 PHE A CA 1
ATOM 734 C C . PHE A 1 90 ? -10.892 -7.888 11.568 1.00 96.44 90 PHE A C 1
ATOM 736 O O . PHE A 1 90 ? -11.199 -7.339 12.626 1.00 96.44 90 PHE A O 1
ATOM 743 N N . GLU A 1 91 ? -10.726 -9.205 11.470 1.00 96.88 91 GLU A N 1
ATOM 744 C CA . GLU A 1 91 ? -10.944 -10.145 12.567 1.00 96.88 91 GLU A CA 1
ATOM 745 C C . GLU A 1 91 ? -10.066 -9.796 13.775 1.00 96.88 91 GLU A C 1
ATOM 747 O O . GLU A 1 91 ? -10.587 -9.606 14.875 1.00 96.88 91 GLU A O 1
ATOM 752 N N . ALA A 1 92 ? -8.760 -9.577 13.577 1.00 96.44 92 ALA A N 1
ATOM 753 C CA . ALA A 1 92 ? -7.857 -9.202 14.667 1.00 96.44 92 ALA A CA 1
ATOM 754 C C . ALA A 1 92 ? -8.176 -7.824 15.283 1.00 96.44 92 ALA A C 1
ATOM 756 O O . ALA A 1 92 ? -7.900 -7.577 16.462 1.00 96.44 92 ALA A O 1
ATOM 757 N N . ASN A 1 93 ? -8.733 -6.893 14.505 1.00 95.38 93 ASN A N 1
ATOM 758 C CA . ASN A 1 93 ? -9.193 -5.604 15.019 1.00 95.38 93 ASN A CA 1
ATOM 759 C C . ASN A 1 93 ? -10.493 -5.735 15.814 1.00 95.38 93 ASN A C 1
ATOM 761 O O . ASN A 1 93 ? -10.632 -5.059 16.831 1.00 95.38 93 ASN A O 1
ATOM 765 N N . MET A 1 94 ? -11.407 -6.609 15.394 1.00 96.25 94 MET A N 1
ATOM 766 C CA . MET A 1 94 ? -12.682 -6.838 16.074 1.00 96.25 94 MET A CA 1
ATOM 767 C C . MET A 1 94 ? -12.530 -7.548 17.425 1.00 96.25 94 MET A C 1
ATOM 769 O O . MET A 1 94 ? -13.426 -7.449 18.257 1.00 96.25 94 MET A O 1
ATOM 773 N N . THR A 1 95 ? -11.395 -8.206 17.691 1.00 96.06 95 THR A N 1
ATOM 774 C CA . THR A 1 95 ? -11.073 -8.745 19.026 1.00 96.06 95 THR A CA 1
ATOM 775 C C . THR A 1 95 ? -10.457 -7.713 19.978 1.00 96.06 95 THR A C 1
ATOM 777 O O . THR A 1 95 ? -10.068 -8.071 21.089 1.00 96.06 95 THR A O 1
ATOM 780 N N . LYS A 1 96 ? -10.258 -6.460 19.549 1.00 95.75 96 LYS A N 1
ATOM 781 C CA . LYS A 1 96 ? -9.774 -5.391 20.433 1.00 95.75 96 LYS A CA 1
ATOM 782 C C . LYS A 1 96 ? -10.908 -4.867 21.305 1.00 95.75 96 LYS A C 1
ATOM 784 O O . LYS A 1 96 ? -12.076 -4.914 20.930 1.00 95.75 96 LYS A O 1
ATOM 789 N N . GLU A 1 97 ? -10.542 -4.306 22.447 1.00 94.38 97 GLU A N 1
ATOM 790 C CA . GLU A 1 97 ? -11.489 -3.716 23.388 1.00 94.38 97 GLU A CA 1
ATOM 791 C C . GLU A 1 97 ? -11.439 -2.189 23.329 1.00 94.38 97 GLU A C 1
ATOM 793 O O . GLU A 1 97 ? -10.397 -1.587 23.057 1.00 94.38 97 GLU A O 1
ATOM 798 N N . VAL A 1 98 ? -12.578 -1.552 23.597 1.00 93.25 98 VAL A N 1
ATOM 799 C CA . VAL A 1 98 ? -12.665 -0.095 23.740 1.00 93.25 98 VAL A CA 1
ATOM 800 C C . VAL A 1 98 ? -11.917 0.341 25.001 1.00 93.25 98 VAL A C 1
ATOM 802 O O . VAL A 1 98 ? -12.160 -0.187 26.083 1.00 93.25 98 VAL A O 1
ATOM 805 N N . GLY A 1 99 ? -11.049 1.346 24.880 1.00 87.81 99 GLY A N 1
ATOM 806 C CA . GLY A 1 99 ? -10.344 1.926 26.021 1.00 87.81 99 GLY A CA 1
ATOM 807 C C . GLY A 1 99 ? -9.747 3.301 25.736 1.00 87.81 99 GLY A C 1
ATOM 808 O O . GLY A 1 99 ? -10.159 3.998 24.810 1.00 87.81 99 GLY A O 1
ATOM 809 N N . VAL A 1 100 ? -8.773 3.698 26.555 1.00 84.00 100 VAL A N 1
ATOM 810 C CA . VAL A 1 100 ? -8.013 4.948 26.409 1.00 84.00 100 VAL A CA 1
ATOM 811 C C . VAL A 1 100 ? -6.534 4.614 26.491 1.00 84.00 100 VAL A C 1
ATOM 813 O O . VAL A 1 100 ? -6.091 3.965 27.439 1.00 84.00 100 VAL A O 1
ATOM 816 N N . LYS A 1 101 ? -5.752 5.052 25.507 1.00 83.06 101 LYS A N 1
ATOM 817 C CA . LYS A 1 101 ? -4.305 4.863 25.521 1.00 83.06 101 LYS A CA 1
ATOM 818 C C . LYS A 1 101 ? -3.634 6.088 26.140 1.00 83.06 101 LYS A C 1
ATOM 820 O O . LYS A 1 101 ? -3.486 7.103 25.473 1.00 83.06 101 LYS A O 1
ATOM 825 N N . GLU A 1 102 ? -3.153 5.977 27.381 1.00 79.94 102 GLU A N 1
ATOM 826 C CA . GLU A 1 102 ? -2.543 7.101 28.128 1.00 79.94 102 GLU A CA 1
ATOM 827 C C . GLU A 1 102 ? -1.408 7.812 27.369 1.00 79.94 102 GLU A C 1
ATOM 829 O O . GLU A 1 102 ? -1.211 9.016 27.507 1.00 79.94 102 GLU A O 1
ATOM 834 N N . SER A 1 103 ? -0.674 7.080 26.524 1.00 83.25 103 SER A N 1
ATOM 835 C CA . SER A 1 103 ? 0.443 7.624 25.747 1.00 83.25 103 SER A CA 1
ATOM 836 C C . SER A 1 103 ? 0.023 8.440 24.516 1.00 83.25 103 SER A C 1
ATOM 838 O O . SER A 1 103 ? 0.895 8.946 23.811 1.00 83.25 103 SER A O 1
ATOM 840 N N . ARG A 1 104 ? -1.268 8.485 24.166 1.00 80.44 104 ARG A N 1
ATOM 841 C CA . ARG A 1 104 ? -1.777 9.169 22.972 1.00 80.44 104 ARG A CA 1
ATOM 842 C C . ARG A 1 104 ? -2.716 10.299 23.410 1.00 80.44 104 ARG A C 1
ATOM 844 O O . ARG A 1 104 ? -3.765 10.015 23.979 1.00 80.44 104 ARG A O 1
ATOM 851 N N . PRO A 1 105 ? -2.391 11.569 23.114 1.00 84.44 105 PRO A N 1
ATOM 852 C CA . PRO A 1 105 ? -3.335 12.662 23.304 1.00 84.44 105 PRO A CA 1
ATOM 853 C C . PRO A 1 105 ? -4.630 12.387 22.530 1.00 84.44 105 PRO A C 1
ATOM 855 O O . PRO A 1 105 ? -4.594 12.189 21.317 1.00 84.44 105 PRO A O 1
ATOM 858 N N . ASN A 1 106 ? -5.765 12.374 23.229 1.00 82.62 106 ASN A N 1
ATOM 859 C CA . ASN A 1 106 ? -7.087 12.145 22.647 1.00 82.62 106 ASN A CA 1
ATOM 860 C C . ASN A 1 106 ? -7.997 13.360 22.901 1.00 82.62 106 ASN A C 1
ATOM 862 O O . ASN A 1 106 ? -8.867 13.316 23.772 1.00 82.62 106 ASN A O 1
ATOM 866 N N . PRO A 1 107 ? -7.784 14.472 22.175 1.00 85.62 107 PRO A N 1
ATOM 867 C CA . PRO A 1 107 ? -8.538 15.707 22.386 1.00 85.62 107 PRO A CA 1
ATOM 868 C C . PRO A 1 107 ? -10.030 15.574 22.045 1.00 85.62 107 PRO A C 1
ATOM 870 O O . PRO A 1 107 ? -10.824 16.398 22.485 1.00 85.62 107 PRO A O 1
ATOM 873 N N . LEU A 1 108 ? -10.414 14.548 21.278 1.00 87.25 108 LEU A N 1
ATOM 874 C CA . LEU A 1 108 ? -11.793 14.321 20.839 1.00 87.25 108 LEU A CA 1
ATOM 875 C C . LEU A 1 108 ? -12.570 13.361 21.754 1.00 87.25 108 LEU A C 1
ATOM 877 O O . LEU A 1 108 ? -13.780 13.227 21.599 1.00 87.25 108 LEU A O 1
ATOM 881 N N . GLY A 1 109 ? -11.897 12.678 22.687 1.00 83.31 109 GLY A N 1
ATOM 882 C CA . GLY A 1 109 ? -12.521 11.692 23.574 1.00 83.31 109 GLY A CA 1
ATOM 883 C C . GLY A 1 109 ? -13.073 10.455 22.854 1.00 83.31 109 GLY A C 1
ATOM 884 O O . GLY A 1 109 ? -13.906 9.746 23.416 1.00 83.31 109 GLY A O 1
ATOM 885 N N . ILE A 1 110 ? -12.634 10.192 21.618 1.00 86.62 110 ILE A N 1
ATOM 886 C CA . ILE A 1 110 ? -13.052 9.009 20.856 1.00 86.62 110 ILE A CA 1
ATOM 887 C C . ILE A 1 110 ? -12.411 7.743 21.443 1.00 86.62 110 ILE A C 1
ATOM 889 O O . ILE A 1 110 ? -11.240 7.787 21.811 1.00 86.62 110 ILE A O 1
ATOM 893 N N . PRO A 1 111 ? -13.125 6.612 21.544 1.00 85.69 111 PRO A N 1
ATOM 894 C CA . PRO A 1 111 ? -12.537 5.354 21.996 1.00 85.69 111 PRO A CA 1
ATOM 895 C C . PRO A 1 111 ? -11.236 4.985 21.267 1.00 85.69 111 PRO A C 1
ATOM 897 O O . PRO A 1 111 ? -11.208 4.937 20.037 1.00 85.69 111 PRO A O 1
ATOM 900 N N . ASP A 1 112 ? -10.174 4.665 22.011 1.00 88.81 112 ASP A N 1
ATOM 901 C CA . ASP A 1 112 ? -9.042 3.921 21.457 1.00 88.81 112 ASP A CA 1
ATOM 902 C C . ASP A 1 112 ? -9.392 2.428 21.391 1.00 88.81 112 ASP A C 1
ATOM 904 O O . ASP A 1 112 ? -10.219 1.920 22.152 1.00 88.81 112 ASP A O 1
ATOM 908 N N . LEU A 1 113 ? -8.694 1.708 20.513 1.00 90.75 113 LEU A N 1
ATOM 909 C CA . LEU A 1 113 ? -8.721 0.249 20.473 1.00 90.75 113 LEU A CA 1
ATOM 910 C C . LEU A 1 113 ? -7.503 -0.308 21.215 1.00 90.75 113 LEU A C 1
ATOM 912 O O . LEU A 1 113 ? -6.358 -0.130 20.780 1.00 90.75 113 LEU A O 1
ATOM 916 N N . ILE A 1 114 ? -7.752 -0.993 22.327 1.00 92.69 114 ILE A N 1
ATOM 917 C CA . ILE A 1 114 ? -6.740 -1.600 23.189 1.00 92.69 114 ILE A CA 1
ATOM 918 C C . ILE A 1 114 ? -6.630 -3.093 22.887 1.00 92.69 114 ILE A C 1
ATOM 920 O O . ILE A 1 114 ? -7.611 -3.778 22.604 1.00 92.69 114 ILE A O 1
ATOM 924 N N . LYS A 1 115 ? -5.394 -3.593 22.916 1.00 94.31 115 LYS A N 1
ATOM 925 C CA . LYS A 1 115 ? -5.095 -5.017 22.766 1.00 94.31 115 LYS A CA 1
ATOM 926 C C . LYS A 1 115 ? -5.310 -5.693 24.129 1.00 94.31 115 LYS A C 1
ATOM 928 O O . LYS A 1 115 ? -4.559 -5.344 25.043 1.00 94.31 115 LYS A O 1
ATOM 933 N N . PRO A 1 116 ? -6.293 -6.598 24.289 1.00 94.31 116 PRO A N 1
ATOM 934 C CA . PRO A 1 116 ? -6.472 -7.326 25.544 1.00 94.31 116 PRO A CA 1
ATOM 935 C C . PRO A 1 116 ?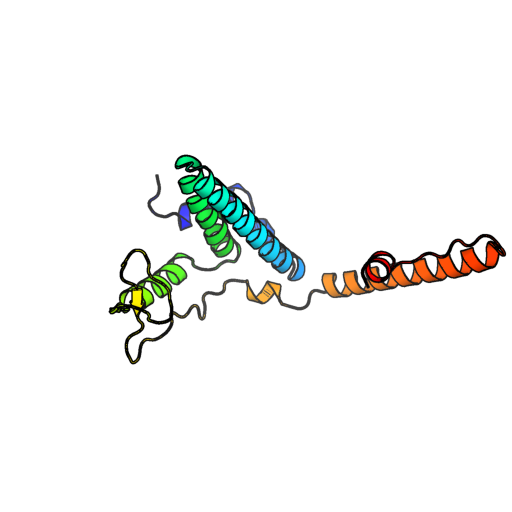 -5.298 -8.280 25.819 1.00 94.31 116 PRO A C 1
ATOM 937 O O . PRO A 1 116 ? -4.455 -8.532 24.950 1.00 94.31 116 PRO A O 1
ATOM 940 N N . GLU A 1 117 ? -5.235 -8.820 27.037 1.00 95.00 117 GLU A N 1
ATOM 941 C CA . GLU A 1 117 ? -4.254 -9.851 27.388 1.00 95.00 117 GLU A CA 1
ATOM 942 C C . GLU A 1 117 ? -4.399 -11.069 26.459 1.00 95.00 117 GLU A C 1
ATOM 944 O O . GLU A 1 117 ? -5.504 -11.528 26.178 1.00 95.00 117 GLU A O 1
ATOM 949 N N . GLY A 1 118 ? -3.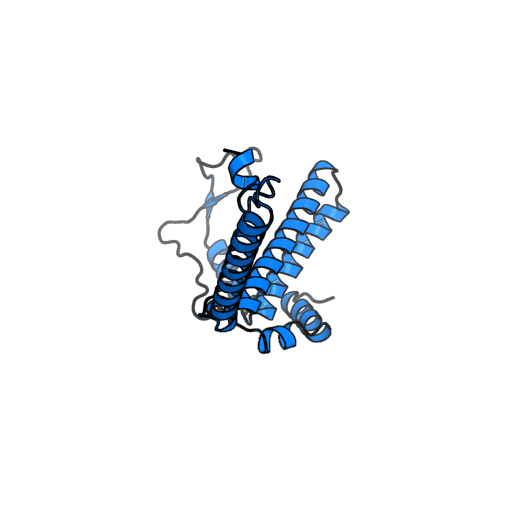277 -11.574 25.940 1.00 94.75 118 GLY A N 1
ATOM 950 C CA . GLY A 1 118 ? -3.273 -12.692 24.990 1.00 94.75 118 GLY A CA 1
ATOM 951 C C . GLY A 1 118 ? -3.687 -12.335 23.555 1.00 94.75 118 GLY A C 1
ATOM 952 O O . GLY A 1 118 ? -3.745 -13.229 22.711 1.00 94.75 118 GLY A O 1
ATOM 953 N N . TRP A 1 119 ? -3.942 -11.058 23.240 1.00 96.19 119 TRP A N 1
ATOM 954 C CA . TRP A 1 119 ? -4.241 -10.635 21.869 1.00 96.19 119 TRP A CA 1
ATOM 955 C C . TRP A 1 119 ? -3.102 -10.989 20.904 1.00 96.19 119 TRP A C 1
ATOM 957 O O . TRP A 1 119 ? -1.932 -10.698 21.164 1.00 96.19 119 TRP A O 1
ATOM 967 N N . THR A 1 120 ? -3.460 -11.572 19.759 1.00 94.69 120 THR A N 1
ATOM 968 C CA . THR A 1 120 ? -2.518 -11.994 18.715 1.00 94.69 120 THR A CA 1
ATOM 969 C C . THR A 1 120 ? -2.611 -11.057 17.516 1.00 94.69 120 THR A C 1
ATOM 971 O O . THR A 1 120 ? -3.701 -10.655 17.114 1.00 94.69 120 THR A O 1
ATOM 974 N N . ALA A 1 121 ? -1.460 -10.679 16.956 1.00 95.31 121 ALA A N 1
ATOM 975 C CA . ALA A 1 121 ? -1.424 -9.860 15.751 1.00 95.31 121 ALA A CA 1
ATOM 976 C C . ALA A 1 121 ? -1.948 -10.645 14.535 1.00 95.31 121 ALA A C 1
ATOM 978 O O . ALA A 1 121 ? -1.703 -11.849 14.461 1.00 95.31 121 ALA A O 1
ATOM 979 N N . PRO A 1 122 ? -2.622 -9.979 13.580 1.00 96.50 122 PRO A N 1
ATOM 980 C CA . PRO A 1 122 ? -3.010 -10.625 12.332 1.00 96.50 122 PRO A CA 1
ATOM 981 C C . PRO A 1 122 ? -1.770 -11.135 11.596 1.00 96.50 122 PRO A C 1
ATOM 983 O O . PRO A 1 122 ? -0.699 -10.523 11.678 1.00 96.50 122 PRO A O 1
ATOM 986 N N . SER A 1 123 ? -1.920 -12.242 10.872 1.00 95.75 123 SER A N 1
ATOM 987 C CA . SER A 1 123 ? -0.844 -12.820 10.071 1.00 95.75 123 SER A CA 1
ATOM 988 C C . SER A 1 123 ? -1.176 -12.732 8.588 1.00 95.75 123 SER A C 1
ATOM 990 O O . SER A 1 123 ? -2.308 -12.936 8.161 1.00 95.75 123 SER A O 1
ATOM 992 N N . HIS A 1 124 ? -0.160 -12.456 7.777 1.00 97.19 124 HIS A N 1
ATOM 993 C CA . HIS A 1 124 ? -0.256 -12.525 6.317 1.00 97.19 124 HIS A CA 1
ATOM 994 C C . HIS A 1 124 ? 0.621 -13.640 5.742 1.00 97.19 124 HIS A C 1
ATOM 996 O O . HIS A 1 124 ? 0.882 -13.679 4.538 1.00 97.19 124 HIS A O 1
ATOM 1002 N N . GLU A 1 125 ? 1.047 -14.580 6.594 1.00 95.88 125 GLU A N 1
ATOM 1003 C CA . GLU A 1 125 ? 1.818 -15.745 6.181 1.00 95.88 125 GLU A CA 1
ATOM 1004 C C . GLU A 1 125 ? 1.111 -16.496 5.041 1.00 95.88 125 GLU A C 1
ATOM 1006 O O . GLU A 1 125 ? -0.116 -16.666 5.018 1.00 95.88 125 GLU A O 1
ATOM 1011 N N . ASN A 1 126 ? 1.903 -16.935 4.061 1.00 95.88 126 ASN A N 1
ATOM 1012 C CA . ASN A 1 126 ? 1.419 -17.577 2.838 1.00 95.88 126 ASN A CA 1
ATOM 1013 C C . ASN A 1 126 ? 0.472 -16.692 1.995 1.00 95.88 126 ASN A C 1
ATOM 1015 O O . ASN A 1 126 ? -0.335 -17.216 1.230 1.00 95.88 126 ASN A O 1
ATOM 1019 N N . ASN A 1 127 ? 0.539 -15.360 2.133 1.00 98.06 127 ASN A N 1
ATOM 1020 C CA . ASN A 1 127 ? -0.241 -14.400 1.341 1.00 98.06 127 ASN A CA 1
ATOM 1021 C C . ASN A 1 127 ? 0.582 -13.167 0.912 1.00 98.06 127 ASN A C 1
ATOM 1023 O O . ASN A 1 127 ? 0.071 -12.054 0.868 1.00 98.06 127 ASN A O 1
ATOM 1027 N N . HIS A 1 128 ? 1.870 -13.345 0.610 1.00 98.00 128 HIS A N 1
ATOM 1028 C CA . HIS A 1 128 ? 2.751 -12.245 0.184 1.00 98.00 128 HIS A CA 1
ATOM 1029 C C . HIS A 1 128 ? 2.827 -12.070 -1.342 1.00 98.00 128 HIS A C 1
ATOM 1031 O O . HIS A 1 128 ? 3.526 -11.176 -1.819 1.00 98.00 128 HIS A O 1
ATOM 1037 N N . GLY A 1 129 ? 2.129 -12.916 -2.107 1.00 96.75 129 GLY A N 1
ATOM 1038 C CA . GLY A 1 129 ? 2.220 -12.918 -3.565 1.00 96.75 129 GLY A CA 1
ATOM 1039 C C . GLY A 1 129 ? 3.670 -13.068 -4.034 1.00 96.75 129 GLY A C 1
ATOM 1040 O O . GLY A 1 129 ? 4.424 -13.861 -3.468 1.00 96.75 129 GLY A O 1
ATOM 1041 N N . ILE A 1 130 ? 4.067 -12.273 -5.026 1.00 97.31 130 ILE A N 1
ATOM 1042 C CA . ILE A 1 130 ? 5.436 -12.236 -5.567 1.00 97.31 130 ILE A CA 1
ATOM 1043 C C . ILE A 1 130 ? 6.294 -11.101 -4.984 1.00 97.31 130 ILE A C 1
ATOM 1045 O O . ILE A 1 130 ? 7.378 -10.826 -5.489 1.00 97.31 130 ILE A O 1
ATOM 1049 N N . ILE A 1 131 ? 5.838 -10.425 -3.922 1.00 97.56 131 ILE A N 1
ATOM 1050 C CA . ILE A 1 131 ? 6.602 -9.341 -3.276 1.00 97.56 131 ILE A CA 1
ATOM 1051 C C . ILE A 1 131 ? 8.039 -9.764 -2.918 1.00 97.56 131 ILE A C 1
ATOM 1053 O O . ILE A 1 131 ? 8.943 -8.972 -3.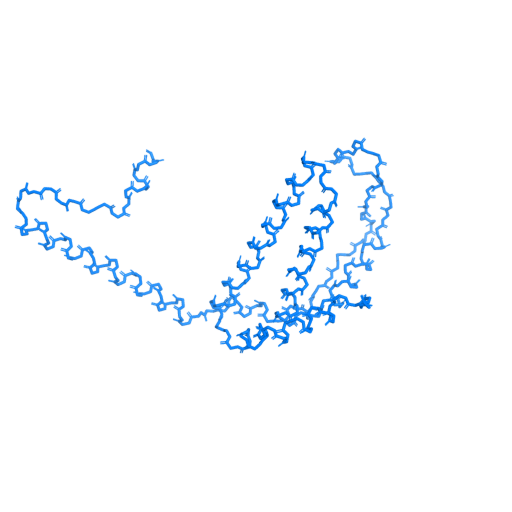177 1.00 97.56 131 ILE A O 1
ATOM 1057 N N . PRO A 1 132 ? 8.302 -10.975 -2.380 1.00 97.31 132 PRO A N 1
ATOM 1058 C CA . PRO A 1 132 ? 9.669 -11.395 -2.067 1.00 97.31 132 PRO A CA 1
ATOM 1059 C C . PRO A 1 132 ? 10.622 -11.385 -3.271 1.00 97.31 132 PRO A C 1
ATOM 1061 O O . PRO A 1 132 ? 11.797 -11.072 -3.098 1.00 97.31 132 PRO A O 1
ATOM 1064 N N . THR A 1 133 ? 10.117 -11.644 -4.482 1.00 95.25 133 THR A N 1
ATOM 1065 C CA . THR A 1 133 ? 10.920 -11.652 -5.714 1.00 95.25 133 THR A CA 1
ATOM 1066 C C . THR A 1 133 ? 11.474 -10.275 -6.060 1.00 95.25 133 THR A C 1
ATOM 1068 O O . THR A 1 133 ? 12.530 -10.189 -6.666 1.00 95.25 133 THR A O 1
ATOM 1071 N N . ALA A 1 134 ? 10.857 -9.185 -5.591 1.00 94.75 134 ALA A N 1
ATOM 1072 C CA . ALA A 1 134 ? 11.409 -7.835 -5.735 1.00 94.75 134 ALA A CA 1
ATOM 1073 C C . ALA A 1 134 ? 12.736 -7.621 -4.975 1.00 94.75 134 ALA A C 1
ATOM 1075 O O . ALA A 1 134 ? 13.391 -6.596 -5.142 1.00 94.75 134 ALA A O 1
ATOM 1076 N N . PHE A 1 135 ? 13.116 -8.552 -4.100 1.00 94.00 135 PHE A N 1
ATOM 1077 C CA . PHE A 1 135 ? 14.340 -8.482 -3.301 1.00 94.00 135 PHE A CA 1
ATOM 1078 C C . PHE A 1 135 ? 15.340 -9.587 -3.658 1.00 94.00 135 PHE A C 1
ATOM 1080 O O . PHE A 1 135 ? 16.351 -9.740 -2.971 1.00 94.00 135 PHE A O 1
ATOM 1087 N N . GLU A 1 136 ? 15.058 -10.372 -4.699 1.00 90.94 136 GLU A N 1
ATOM 1088 C CA . GLU A 1 136 ? 16.013 -11.332 -5.243 1.00 90.94 136 GLU A CA 1
ATOM 1089 C C . GLU A 1 136 ? 17.134 -10.594 -5.999 1.00 90.94 136 GLU A C 1
ATOM 1091 O O . GLU A 1 136 ? 16.882 -9.528 -6.565 1.00 90.94 136 GLU A O 1
ATOM 1096 N N . PRO A 1 137 ? 18.372 -11.127 -6.015 1.00 84.38 137 PRO A N 1
ATOM 1097 C CA . PRO A 1 137 ? 19.457 -10.547 -6.799 1.00 84.38 137 PRO A CA 1
ATOM 1098 C C . PRO A 1 137 ? 19.081 -10.476 -8.280 1.00 84.38 137 PRO A C 1
ATOM 1100 O O . PRO A 1 137 ? 18.652 -11.476 -8.859 1.00 84.38 137 PRO A O 1
ATOM 1103 N N . ASP A 1 138 ? 19.269 -9.309 -8.889 1.00 78.25 138 ASP A N 1
ATOM 1104 C CA . ASP A 1 138 ? 19.027 -9.099 -10.312 1.00 78.25 138 ASP A CA 1
ATOM 1105 C C . ASP A 1 138 ? 20.354 -8.951 -11.059 1.00 78.25 138 ASP A C 1
ATOM 1107 O O . ASP A 1 138 ? 21.204 -8.140 -10.684 1.00 78.25 138 ASP A O 1
ATOM 1111 N N . VAL A 1 139 ? 20.508 -9.704 -12.150 1.00 70.31 139 VAL A N 1
ATOM 1112 C CA . VAL A 1 139 ? 21.663 -9.579 -13.051 1.00 70.31 139 VAL A CA 1
ATOM 1113 C C . VAL A 1 139 ? 21.723 -8.168 -13.630 1.00 70.31 139 VAL A C 1
ATOM 1115 O O . VAL A 1 139 ? 22.815 -7.653 -13.854 1.00 70.31 139 VAL A O 1
ATOM 1118 N N . ASP A 1 140 ? 20.568 -7.529 -13.830 1.00 68.50 140 ASP A N 1
ATOM 1119 C CA . ASP A 1 140 ? 20.499 -6.163 -14.335 1.00 68.50 140 ASP A CA 1
ATOM 1120 C C . ASP A 1 140 ? 20.946 -5.134 -13.284 1.00 68.50 140 ASP A C 1
ATOM 1122 O O . ASP A 1 140 ? 21.592 -4.163 -13.660 1.00 68.50 140 ASP A O 1
ATOM 1126 N N . GLU A 1 141 ? 20.708 -5.348 -11.981 1.00 67.06 141 GLU A N 1
ATOM 1127 C CA . GLU A 1 141 ? 21.189 -4.443 -10.914 1.00 67.06 141 GLU A CA 1
ATOM 1128 C C . GLU A 1 141 ? 22.717 -4.555 -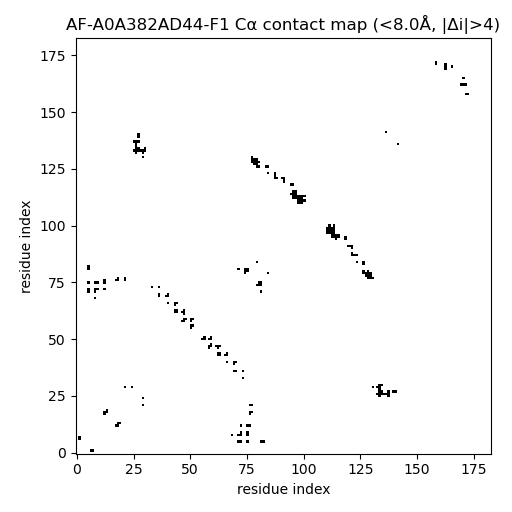10.771 1.00 67.06 141 GLU A C 1
ATOM 1130 O O . GLU A 1 141 ? 23.417 -3.542 -10.787 1.00 67.06 141 GLU A O 1
ATOM 1135 N N . GLU A 1 142 ? 23.259 -5.779 -10.756 1.00 71.88 142 GLU A N 1
ATOM 1136 C CA . GLU A 1 142 ? 24.713 -6.003 -10.753 1.00 71.88 142 GLU A CA 1
ATOM 1137 C C . GLU A 1 142 ? 25.382 -5.445 -12.023 1.00 71.88 142 GLU A C 1
ATOM 1139 O O . GLU A 1 142 ? 26.466 -4.854 -11.966 1.00 71.88 142 GLU A O 1
ATOM 1144 N N . LEU A 1 143 ? 24.742 -5.605 -13.186 1.00 69.50 143 LEU A N 1
ATOM 1145 C CA . LEU A 1 143 ? 25.240 -5.079 -14.453 1.00 69.50 143 LEU A CA 1
ATOM 1146 C C . LEU A 1 143 ? 25.129 -3.551 -14.520 1.00 69.50 143 LEU A C 1
ATOM 1148 O O . LEU A 1 143 ? 26.056 -2.914 -15.018 1.00 69.50 143 LEU A O 1
ATOM 1152 N N . GLU A 1 144 ? 24.049 -2.947 -14.023 1.00 69.38 144 GLU A N 1
ATOM 1153 C CA . GLU A 1 144 ? 23.889 -1.492 -13.943 1.00 69.38 144 GLU A CA 1
ATOM 1154 C C . GLU A 1 144 ? 24.924 -0.866 -13.008 1.00 69.38 144 GLU A C 1
ATOM 1156 O O . GLU A 1 144 ? 25.562 0.116 -13.398 1.00 69.38 144 GLU A O 1
ATOM 1161 N N . GLU A 1 145 ? 25.162 -1.444 -11.826 1.00 77.50 145 GLU A N 1
ATOM 1162 C CA . GLU A 1 145 ? 26.226 -0.999 -10.919 1.00 77.50 145 GLU A CA 1
ATOM 1163 C C . GLU A 1 145 ? 27.596 -1.098 -11.598 1.00 77.50 145 GLU A C 1
ATOM 1165 O O . GLU A 1 145 ? 28.349 -0.119 -11.641 1.00 77.50 145 GLU A O 1
ATOM 1170 N N . LEU A 1 146 ? 27.889 -2.232 -12.241 1.00 76.88 146 LEU A N 1
ATOM 1171 C CA . LEU A 1 146 ? 29.137 -2.437 -12.973 1.00 76.88 146 LEU A CA 1
ATOM 1172 C C . LEU A 1 146 ? 29.289 -1.456 -14.149 1.00 76.88 146 LEU A C 1
ATOM 1174 O O . LEU A 1 146 ? 30.388 -0.956 -14.417 1.00 76.88 146 LEU A O 1
ATOM 1178 N N . ILE A 1 147 ? 28.212 -1.164 -14.882 1.00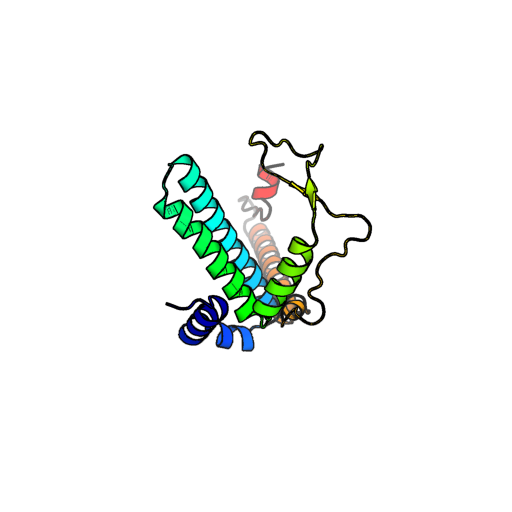 73.50 147 ILE A N 1
ATOM 1179 C CA . ILE A 1 147 ? 28.201 -0.179 -15.970 1.00 73.50 147 ILE A CA 1
ATOM 1180 C C . ILE A 1 147 ? 28.434 1.225 -15.404 1.00 73.50 147 ILE A C 1
ATOM 1182 O O . ILE A 1 147 ? 29.283 1.949 -15.931 1.00 73.50 147 ILE A O 1
ATOM 1186 N N . ALA A 1 148 ? 27.739 1.610 -14.333 1.00 78.12 148 ALA A N 1
ATOM 1187 C CA . ALA A 1 148 ? 27.879 2.912 -13.691 1.00 78.12 148 ALA A CA 1
ATOM 1188 C C . ALA A 1 148 ? 29.308 3.132 -13.169 1.00 78.12 148 ALA A C 1
ATOM 1190 O O . ALA A 1 148 ? 29.915 4.178 -13.434 1.00 78.12 148 ALA A O 1
ATOM 1191 N N . GLU A 1 149 ? 29.893 2.130 -12.511 1.00 82.75 149 GLU A N 1
ATOM 1192 C CA . GLU A 1 149 ? 31.287 2.148 -12.066 1.00 82.75 149 GLU A CA 1
ATOM 1193 C C . GLU A 1 149 ? 32.266 2.262 -13.240 1.00 82.75 149 GLU A C 1
ATOM 1195 O O . GLU A 1 149 ? 33.175 3.102 -13.220 1.00 82.75 149 GLU A O 1
ATOM 1200 N N . ASN A 1 150 ? 32.066 1.477 -14.302 1.00 82.12 150 ASN A N 1
ATOM 1201 C CA . ASN A 1 150 ? 32.916 1.518 -15.492 1.00 82.12 150 ASN A CA 1
ATOM 1202 C C . ASN A 1 150 ? 32.841 2.864 -16.224 1.00 82.12 150 ASN A C 1
ATOM 1204 O O . ASN A 1 150 ? 33.869 3.381 -16.674 1.00 82.12 150 ASN A O 1
ATOM 1208 N N . ILE A 1 151 ? 31.650 3.458 -16.337 1.00 79.06 151 ILE A N 1
ATOM 1209 C CA . ILE A 1 151 ? 31.461 4.794 -16.916 1.00 79.06 151 ILE A CA 1
ATOM 1210 C C . ILE A 1 151 ? 32.182 5.839 -16.061 1.00 79.06 151 ILE A C 1
ATOM 1212 O O . ILE A 1 151 ? 32.946 6.643 -16.600 1.00 79.06 151 ILE A O 1
ATOM 1216 N N . LYS A 1 152 ? 32.006 5.804 -14.734 1.00 75.31 152 LYS A N 1
ATOM 1217 C CA . LYS A 1 152 ? 32.686 6.710 -13.795 1.00 75.31 152 LYS A CA 1
ATOM 1218 C C . LYS A 1 152 ? 34.209 6.599 -13.911 1.00 75.31 152 LYS A C 1
ATOM 1220 O O . LYS A 1 152 ? 34.891 7.623 -13.972 1.00 75.31 152 LYS A O 1
ATOM 1225 N N . LYS A 1 153 ? 34.746 5.378 -14.012 1.00 84.31 153 LYS A N 1
ATOM 1226 C CA . LYS A 1 153 ? 36.181 5.123 -14.208 1.00 84.31 153 LYS A CA 1
ATOM 1227 C C . LYS A 1 153 ? 36.696 5.711 -15.524 1.00 84.31 153 LYS A C 1
ATOM 1229 O O . LYS A 1 153 ? 37.657 6.477 -15.501 1.00 84.31 153 LYS A O 1
ATOM 1234 N N . LYS A 1 154 ? 36.031 5.431 -16.651 1.00 83.94 154 LYS A N 1
ATOM 1235 C CA . LYS A 1 154 ? 36.400 5.994 -17.965 1.00 83.94 154 LYS A CA 1
ATOM 1236 C C . LYS A 1 154 ? 36.326 7.521 -17.985 1.00 83.94 154 LYS A C 1
ATOM 1238 O O . LYS A 1 154 ? 37.205 8.170 -18.548 1.00 83.94 154 LYS A O 1
ATOM 1243 N N . ALA A 1 155 ? 35.308 8.107 -17.354 1.00 74.56 155 ALA A N 1
ATOM 1244 C CA . ALA A 1 155 ? 35.186 9.557 -17.219 1.00 74.56 155 ALA A CA 1
ATOM 1245 C C . ALA A 1 155 ? 36.357 10.152 -16.416 1.00 74.56 155 ALA A C 1
ATOM 1247 O O . ALA A 1 155 ? 36.897 11.197 -16.785 1.00 74.56 155 ALA A O 1
ATOM 1248 N N . MET A 1 156 ? 36.794 9.464 -15.357 1.00 77.75 156 MET A N 1
ATOM 1249 C CA . MET A 1 156 ? 37.944 9.871 -14.553 1.00 77.75 156 MET A CA 1
ATOM 1250 C C . MET A 1 156 ? 39.260 9.781 -15.342 1.00 77.75 156 MET A C 1
ATOM 1252 O O . MET A 1 156 ? 40.025 10.743 -15.338 1.00 77.75 156 MET A O 1
ATOM 1256 N N . GLU A 1 157 ? 39.494 8.689 -16.075 1.00 83.19 157 GLU A N 1
ATOM 1257 C CA . GLU A 1 157 ? 40.660 8.517 -16.960 1.00 83.19 157 GLU A CA 1
ATOM 1258 C C . GLU A 1 157 ? 40.715 9.601 -18.050 1.00 83.19 157 GLU A C 1
ATOM 1260 O O . GLU A 1 157 ? 41.749 10.243 -18.246 1.00 83.19 157 GLU A O 1
ATOM 1265 N N . ALA A 1 158 ? 39.586 9.880 -18.709 1.00 76.62 158 ALA A N 1
ATOM 1266 C CA . ALA A 1 158 ? 39.487 10.939 -19.712 1.00 76.62 158 ALA A CA 1
ATOM 1267 C C . ALA A 1 158 ? 39.770 12.331 -19.121 1.00 76.62 158 ALA A C 1
ATOM 1269 O O . ALA A 1 158 ? 40.405 13.168 -19.766 1.00 76.62 158 ALA A O 1
ATOM 1270 N N . ASN A 1 159 ? 39.336 12.588 -17.884 1.00 69.38 159 ASN A N 1
ATOM 1271 C CA . ASN A 1 159 ? 39.632 13.836 -17.186 1.00 69.38 159 ASN A CA 1
ATOM 1272 C C . ASN A 1 159 ? 41.123 13.971 -16.829 1.00 69.38 159 ASN A C 1
ATOM 1274 O O . ASN A 1 159 ? 41.676 15.064 -16.968 1.00 69.38 159 ASN A O 1
ATOM 1278 N N . VAL A 1 160 ? 41.783 12.885 -16.409 1.00 74.62 160 VAL A N 1
ATOM 1279 C CA . VAL A 1 160 ? 43.239 12.870 -16.175 1.00 74.62 160 VAL A CA 1
ATOM 1280 C C . VAL A 1 160 ? 43.975 13.209 -17.470 1.00 74.62 160 VAL A C 1
ATOM 1282 O O . VAL A 1 160 ? 44.708 14.197 -17.500 1.00 74.62 160 VAL A O 1
ATOM 1285 N N . ALA A 1 161 ? 43.677 12.500 -18.563 1.00 75.00 161 ALA A N 1
ATOM 1286 C CA . ALA A 1 161 ? 44.285 12.753 -19.871 1.00 75.00 161 ALA A CA 1
ATOM 1287 C C . ALA A 1 161 ? 44.047 14.197 -20.355 1.00 75.00 161 ALA A C 1
ATOM 1289 O O . ALA A 1 161 ? 44.964 14.873 -20.822 1.00 75.00 161 ALA A O 1
ATOM 1290 N N . ARG A 1 162 ? 42.827 14.727 -20.182 1.00 66.69 162 ARG A N 1
ATOM 1291 C CA . ARG A 1 162 ? 42.510 16.131 -20.495 1.00 66.69 162 ARG A CA 1
ATOM 1292 C C . ARG A 1 162 ? 43.341 17.108 -19.663 1.00 66.69 162 ARG A C 1
ATOM 1294 O O . ARG A 1 162 ? 43.778 18.132 -20.183 1.00 66.69 162 ARG A O 1
ATOM 1301 N N . THR A 1 163 ? 43.536 16.825 -18.378 1.00 65.81 163 THR A N 1
ATOM 1302 C CA . THR A 1 163 ? 44.291 17.692 -17.462 1.00 65.81 163 THR A CA 1
ATOM 1303 C C . THR A 1 163 ? 45.774 17.723 -17.828 1.00 65.81 163 THR A C 1
ATOM 1305 O O . THR A 1 163 ? 46.369 18.800 -17.849 1.00 65.81 163 THR A O 1
ATOM 1308 N N . GLU A 1 164 ? 46.342 16.572 -18.189 1.00 71.75 164 GLU A N 1
ATOM 1309 C CA . GLU A 1 164 ? 47.724 16.449 -18.665 1.00 71.75 164 GLU A CA 1
ATOM 1310 C C . GLU A 1 164 ? 47.954 17.218 -19.975 1.00 71.75 164 GLU A C 1
ATOM 1312 O O . GLU A 1 164 ? 48.955 17.920 -20.107 1.00 71.75 164 GLU A O 1
ATOM 1317 N N . ILE A 1 165 ? 46.997 17.170 -20.910 1.00 65.88 165 ILE A N 1
ATOM 1318 C CA . ILE A 1 165 ? 47.061 17.913 -22.182 1.00 65.88 165 ILE A CA 1
ATOM 1319 C C . ILE A 1 165 ? 46.855 19.424 -21.974 1.00 65.88 165 ILE A C 1
ATOM 1321 O O . ILE A 1 165 ? 47.490 20.237 -22.644 1.00 65.88 165 ILE A O 1
ATOM 1325 N N . SER A 1 166 ? 45.969 19.826 -21.055 1.00 63.72 166 SER A N 1
ATOM 1326 C CA . SER A 1 166 ? 45.593 21.235 -20.844 1.00 63.72 166 SER A CA 1
ATOM 1327 C C . SER A 1 166 ? 46.712 22.077 -20.221 1.00 63.72 166 SER A C 1
ATOM 1329 O O . SER A 1 166 ? 46.722 23.296 -20.405 1.00 63.72 166 SER A O 1
ATOM 1331 N N . GLY A 1 167 ? 47.652 21.460 -19.489 1.00 62.84 167 GLY A N 1
ATOM 1332 C CA . GLY A 1 167 ? 48.916 22.037 -18.998 1.00 62.84 167 GLY A CA 1
ATOM 1333 C C . GLY A 1 167 ? 48.842 23.236 -18.028 1.00 62.84 167 GLY A C 1
ATOM 1334 O O . GLY A 1 167 ? 49.725 23.384 -17.185 1.00 62.84 167 GLY A O 1
ATOM 1335 N N . LYS A 1 168 ? 47.832 24.117 -18.116 1.00 54.50 168 LYS A N 1
ATOM 1336 C CA . LYS A 1 168 ? 47.736 25.374 -17.347 1.00 54.50 168 LYS A CA 1
ATOM 1337 C C . LYS A 1 168 ? 46.321 25.951 -17.168 1.00 54.50 168 LYS A C 1
ATOM 1339 O O . LYS A 1 168 ? 46.159 26.854 -16.351 1.00 54.50 168 LYS A O 1
ATOM 1344 N N . TYR A 1 169 ? 45.296 25.451 -17.866 1.00 55.38 169 TYR A N 1
ATOM 1345 C CA . TYR A 1 169 ? 43.904 25.861 -17.632 1.00 55.38 169 TYR A CA 1
ATOM 1346 C C . TYR A 1 169 ? 43.193 24.825 -16.753 1.00 55.38 169 TYR A C 1
ATOM 1348 O O . TYR A 1 169 ? 43.030 23.664 -17.136 1.00 55.38 169 TYR A O 1
ATOM 1356 N N . ASN A 1 170 ? 42.821 25.254 -15.544 1.00 55.31 170 ASN A N 1
ATOM 1357 C CA . ASN A 1 170 ? 42.271 24.432 -14.467 1.00 55.31 170 ASN A CA 1
ATOM 1358 C C . ASN A 1 170 ? 40.857 23.929 -14.810 1.00 55.31 170 ASN A C 1
ATOM 1360 O O . ASN A 1 170 ? 39.864 24.493 -14.363 1.00 55.31 170 ASN A O 1
ATOM 1364 N N . THR A 1 171 ? 40.756 22.861 -15.601 1.00 55.44 171 THR A N 1
ATOM 1365 C CA . THR A 1 171 ? 39.494 22.139 -15.833 1.00 55.44 171 THR A CA 1
ATOM 1366 C C . THR A 1 171 ? 39.372 20.968 -14.857 1.00 55.44 171 THR A C 1
ATOM 1368 O O . THR A 1 171 ? 39.243 19.810 -15.249 1.00 55.44 171 THR A O 1
ATOM 1371 N N . LYS A 1 172 ? 39.452 21.247 -13.550 1.00 58.53 172 LYS A N 1
ATOM 1372 C CA . LYS A 1 172 ? 39.207 20.222 -12.528 1.00 58.53 172 LYS A CA 1
ATOM 1373 C C . LYS A 1 172 ? 37.725 19.853 -12.533 1.00 58.53 172 LYS A C 1
ATOM 1375 O O . LYS A 1 172 ? 36.890 20.629 -12.086 1.00 58.53 172 LYS A O 1
ATOM 1380 N N . TRP A 1 173 ? 37.408 18.671 -13.054 1.00 59.34 173 TRP A N 1
ATOM 1381 C CA . TRP A 1 173 ? 36.107 18.043 -12.845 1.00 59.34 173 TRP A CA 1
ATOM 1382 C C . TRP A 1 173 ? 35.960 17.652 -11.367 1.00 59.34 173 TRP A C 1
ATOM 1384 O O . TRP A 1 173 ? 36.850 17.011 -10.807 1.00 59.34 173 TRP A O 1
ATOM 1394 N N . THR A 1 174 ? 34.856 18.061 -10.745 1.00 61.16 174 THR A N 1
ATOM 1395 C CA . THR A 1 174 ? 34.498 17.776 -9.345 1.00 61.16 174 THR A CA 1
ATOM 1396 C C . THR A 1 174 ? 33.206 16.958 -9.315 1.00 61.16 174 THR A C 1
ATOM 1398 O O . THR A 1 174 ? 32.123 17.545 -9.260 1.00 61.16 174 THR A O 1
ATOM 1401 N N . PRO A 1 175 ? 33.284 15.619 -9.403 1.00 59.81 175 PRO A N 1
ATOM 1402 C CA . PRO A 1 175 ? 32.102 14.750 -9.379 1.00 59.81 175 PRO A CA 1
ATOM 1403 C C . PRO A 1 175 ? 31.338 14.784 -8.046 1.00 59.81 175 PRO A C 1
ATOM 1405 O O . PRO A 1 175 ? 30.199 14.342 -7.988 1.00 59.81 175 PRO A O 1
ATOM 1408 N N . ASP A 1 176 ? 31.956 15.329 -7.000 1.00 62.22 176 ASP A N 1
ATOM 1409 C CA . ASP A 1 176 ? 31.473 15.476 -5.625 1.00 62.22 176 ASP A CA 1
ATOM 1410 C C . ASP A 1 176 ? 31.113 16.935 -5.273 1.00 62.22 176 ASP A C 1
ATOM 1412 O O . ASP A 1 176 ? 31.048 17.304 -4.103 1.00 62.22 176 ASP A O 1
ATOM 1416 N N . ALA A 1 177 ? 30.907 17.802 -6.274 1.00 60.03 177 ALA A N 1
ATOM 1417 C CA . ALA A 1 177 ? 30.692 19.237 -6.054 1.00 60.03 177 ALA A CA 1
ATOM 1418 C C . ALA A 1 177 ? 29.514 19.547 -5.113 1.00 60.03 177 ALA A C 1
ATOM 1420 O O . ALA A 1 177 ? 29.571 20.520 -4.368 1.00 60.03 177 ALA A O 1
ATOM 1421 N N . VAL A 1 178 ? 28.472 18.712 -5.132 1.00 51.62 178 VAL A N 1
ATOM 1422 C CA . VAL A 1 178 ? 27.278 18.875 -4.289 1.00 51.62 178 VAL A CA 1
ATOM 1423 C C . VAL A 1 178 ? 27.563 18.509 -2.828 1.00 51.62 178 VAL A C 1
ATOM 1425 O O . VAL A 1 178 ? 27.158 19.245 -1.934 1.00 51.62 178 VAL A O 1
ATOM 1428 N N . GLU A 1 179 ? 28.309 17.432 -2.569 1.00 57.97 179 GLU A N 1
ATOM 1429 C CA . GLU A 1 179 ? 28.727 17.056 -1.208 1.00 57.97 179 GLU A CA 1
ATOM 1430 C C . GLU A 1 179 ? 29.738 18.055 -0.632 1.00 57.97 179 GLU A C 1
ATOM 1432 O O . GLU A 1 179 ? 29.643 18.428 0.532 1.00 57.97 179 GLU A O 1
ATOM 1437 N N . LYS A 1 180 ? 30.663 18.565 -1.456 1.00 56.47 180 LYS A N 1
ATOM 1438 C CA . LYS A 1 180 ? 31.643 19.585 -1.042 1.00 56.47 180 LYS A CA 1
ATOM 1439 C C . LYS A 1 180 ? 31.052 20.962 -0.755 1.00 56.47 180 LYS A C 1
ATOM 1441 O O . LYS A 1 180 ? 31.681 21.731 -0.039 1.00 56.47 180 LYS A O 1
ATOM 1446 N N . TYR A 1 181 ? 29.921 21.310 -1.363 1.00 57.22 181 TYR A N 1
ATOM 1447 C CA . TYR A 1 181 ? 29.290 22.617 -1.158 1.00 57.22 181 TYR A CA 1
ATOM 1448 C C . TYR A 1 181 ? 28.418 22.655 0.105 1.00 57.22 181 TYR A C 1
ATOM 1450 O O . TYR A 1 181 ? 28.205 23.727 0.664 1.00 57.22 181 TYR A O 1
ATOM 1458 N N . ASN A 1 182 ? 27.940 21.492 0.559 1.00 51.94 182 ASN A N 1
ATOM 1459 C CA . ASN A 1 182 ? 27.001 21.359 1.674 1.00 51.94 182 ASN A CA 1
ATOM 1460 C C . ASN A 1 182 ? 27.632 20.799 2.969 1.00 51.94 182 ASN A C 1
ATOM 1462 O O . ASN A 1 182 ? 26.895 20.524 3.916 1.00 51.94 182 ASN A O 1
ATOM 1466 N N . GLY A 1 183 ? 28.955 20.595 3.000 1.00 49.00 183 GLY A N 1
ATOM 1467 C CA . GLY A 1 183 ? 29.725 20.145 4.170 1.00 49.00 183 GLY A CA 1
ATOM 1468 C C . GLY A 1 183 ? 30.429 21.273 4.913 1.00 49.00 183 GLY A C 1
ATOM 1469 O O . GLY A 1 183 ? 30.778 22.285 4.265 1.00 49.00 183 GLY A O 1
#

Sequence (183 aa):
MSADWVNDINRMQNKYGVREWVNHATPFQLKKYLEFRLKFIKEEYDETREAIIMEDSEEIVDGL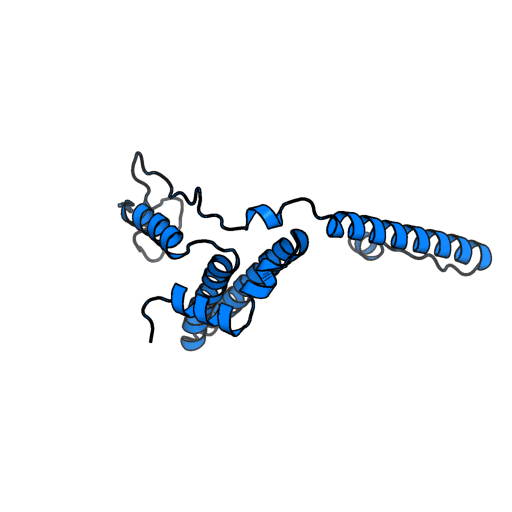IDICVVAIGTLDAMGVNAHKAWDEIFEANMTKEVGVKESRPNPLGIPDLIKPEGWTAPSHENNHGIIPTAFEPDVDEELEELIAENIKKKAMEANVARTEISGKYNTKWTPDAVEKYNG

Secondary structure (DSSP, 8-state):
--S-HHHHHHHHHHHHTHHHHHHT--HHHHHHHHHHHHHHHHHHHHHHHHHHHHT-HHHHHHHHHHHHHHHHHHHHHTT--HHHHHHHHHHHHHT-EEE--TTS--TT-PPEEE--TT------TT--TTGGGGGS--HHHHHHHHHHHHHHHHHHHHHHHHHHHHTTS-----TTHHHHH--

Mean predicted aligned error: 10.36 Å

Radius of gyration: 25.04 Å; Cα contacts (8 Å, |Δi|>4): 137; chains: 1; bounding box: 70×43×50 Å

Solvent-accessible surface area (backbone atoms only — not comparable to full-atom values): 10560 Å² total; per-residue (Å²): 135,79,94,48,64,68,59,53,40,50,52,50,36,63,74,71,42,49,43,64,49,53,76,71,48,49,25,57,53,43,38,52,46,52,55,50,54,54,49,51,43,50,50,30,49,52,52,24,54,49,18,61,77,69,68,35,68,64,50,36,53,48,24,58,48,47,37,48,51,54,50,54,41,49,32,53,53,38,57,21,57,55,66,62,52,48,49,33,48,49,56,46,54,69,68,38,42,83,42,80,56,90,93,52,92,62,94,81,70,68,76,33,79,36,79,50,92,88,64,66,80,60,72,58,81,97,46,59,48,53,54,70,50,30,73,44,92,34,72,64,56,58,46,48,51,52,48,52,53,50,50,52,50,53,54,50,53,52,48,51,53,49,50,66,73,48,76,80,65,90,77,78,84,61,97,54,53,70,64,65,71,75,104

Organism: NCBI:txid408172

InterPro domains:
  IPR021130 Phosphoribosyl-ATP pyrophosphohydrolase-like [PF01503] (35-93)
  IPR023292 NTP pyrophosphohydrolase-like domain superfamily [G3DSA:1.10.3420.10] (2-130)
  IPR033653 NTP pyrophosphohydrolase, DR2231-like [cd11530] (34-96)

Foldseek 3Di:
DDPDLLVVLLVVCVVVCLLVVLVVDALQRLLVVVVVLVVQLVVLVVQLVVCVVVVPPVSVVVSVVSNVSSVSNNLVSLQFPVVLVVCLQVVLQVQWDWDDDPVDDDPPPDTDTHQDPPRDHRDCPPGRRNSVSNVDDDPVVVVVVVVVVVVVVVVVVVVVVVCVVVVPDPPDDDPCVVVVVVD

pLDDT: mean 87.57, std 13.5, range [49.0, 98.62]